Protein AF-A0A4P9ZXC6-F1 (afdb_monomer_lite)

Structure (mmCIF, N/CA/C/O backbone):
data_AF-A0A4P9ZXC6-F1
#
_entry.id   AF-A0A4P9ZXC6-F1
#
loop_
_atom_site.group_PDB
_atom_site.id
_atom_site.type_symbol
_atom_site.label_atom_id
_atom_site.label_alt_id
_atom_site.label_comp_id
_atom_site.label_asym_id
_atom_site.label_entity_id
_atom_site.label_seq_id
_atom_site.pdbx_PDB_ins_code
_atom_site.Cartn_x
_atom_site.Cartn_y
_atom_site.Cartn_z
_atom_site.occupancy
_atom_site.B_iso_or_equiv
_atom_site.auth_seq_id
_atom_site.auth_comp_id
_atom_site.auth_asym_id
_atom_site.auth_atom_id
_atom_site.pdbx_PDB_model_num
ATOM 1 N N . MET A 1 1 ? 41.753 8.717 -18.688 1.00 38.34 1 MET A N 1
ATOM 2 C CA . MET A 1 1 ? 41.188 9.153 -17.392 1.00 38.34 1 MET A CA 1
ATOM 3 C C . MET A 1 1 ? 39.877 8.392 -17.167 1.00 38.34 1 MET A C 1
ATOM 5 O O . MET A 1 1 ? 38.825 8.877 -17.542 1.00 38.34 1 MET A O 1
ATOM 9 N N . LEU A 1 2 ? 39.957 7.147 -16.676 1.00 39.50 2 LEU A N 1
ATOM 10 C CA . LEU A 1 2 ? 38.843 6.171 -16.619 1.00 39.50 2 LEU A CA 1
ATOM 11 C C . LEU A 1 2 ? 38.627 5.608 -15.196 1.00 39.50 2 LEU A C 1
ATOM 13 O O . LEU A 1 2 ? 38.019 4.563 -15.016 1.00 39.50 2 LEU A O 1
ATOM 17 N N . ALA A 1 3 ? 39.142 6.297 -14.172 1.00 38.66 3 ALA A N 1
ATOM 18 C CA . ALA A 1 3 ? 39.253 5.774 -12.806 1.00 38.66 3 ALA A CA 1
ATOM 19 C C . ALA A 1 3 ? 38.308 6.443 -11.783 1.00 38.66 3 ALA A C 1
ATOM 21 O O . ALA A 1 3 ? 38.586 6.417 -10.591 1.00 38.66 3 ALA A O 1
ATOM 22 N N . VAL A 1 4 ? 37.190 7.040 -12.217 1.00 44.31 4 VAL A N 1
ATOM 23 C CA . VAL A 1 4 ? 36.202 7.685 -11.314 1.00 44.31 4 VAL A CA 1
ATOM 24 C C . VAL A 1 4 ? 34.815 7.040 -11.458 1.00 44.31 4 VAL A C 1
ATOM 26 O O . VAL A 1 4 ? 33.797 7.720 -11.490 1.00 44.31 4 VAL A O 1
ATOM 29 N N . PHE A 1 5 ? 34.760 5.712 -11.600 1.00 49.84 5 PHE A N 1
ATOM 30 C CA . PHE A 1 5 ? 33.509 4.989 -11.888 1.00 49.84 5 PHE A CA 1
ATOM 31 C C . PHE A 1 5 ? 33.241 3.758 -11.011 1.00 49.84 5 PHE A C 1
ATOM 33 O O . PHE A 1 5 ? 32.371 2.968 -11.346 1.00 49.84 5 PHE A O 1
ATOM 40 N N . THR A 1 6 ? 33.941 3.550 -9.893 1.00 57.00 6 THR A N 1
ATOM 41 C CA . THR A 1 6 ? 33.977 2.199 -9.293 1.00 57.00 6 THR A CA 1
ATOM 42 C C . THR A 1 6 ? 33.254 2.019 -7.954 1.00 57.00 6 THR A C 1
ATOM 44 O O . THR A 1 6 ? 32.990 0.885 -7.587 1.00 57.00 6 THR A O 1
ATOM 47 N N . GLY A 1 7 ? 32.839 3.087 -7.260 1.00 52.56 7 GLY A N 1
ATOM 48 C CA . GLY A 1 7 ? 32.021 2.976 -6.032 1.00 52.56 7 GLY A CA 1
ATOM 49 C C . GLY A 1 7 ? 30.553 3.349 -6.251 1.00 52.56 7 GLY A C 1
ATOM 50 O O . GLY A 1 7 ? 29.663 2.506 -6.224 1.00 52.56 7 GLY A O 1
ATOM 51 N N . ARG A 1 8 ? 30.303 4.625 -6.579 1.00 56.75 8 ARG A N 1
ATOM 52 C CA . ARG A 1 8 ? 28.939 5.149 -6.785 1.00 56.75 8 ARG A CA 1
ATOM 53 C C . ARG A 1 8 ? 28.179 4.458 -7.913 1.00 56.75 8 ARG A C 1
ATOM 55 O O . ARG A 1 8 ? 26.968 4.332 -7.816 1.00 56.75 8 ARG A O 1
ATOM 62 N N . PHE A 1 9 ? 28.860 4.030 -8.977 1.00 59.50 9 PHE A N 1
ATOM 63 C CA . PHE A 1 9 ? 28.200 3.310 -10.065 1.00 59.50 9 PHE A CA 1
ATOM 64 C C . PHE A 1 9 ? 27.678 1.955 -9.597 1.00 59.50 9 PHE A C 1
ATOM 66 O O . PHE A 1 9 ? 26.556 1.615 -9.934 1.00 59.50 9 PHE A O 1
ATOM 73 N N . TYR A 1 10 ? 28.449 1.218 -8.792 1.00 56.28 10 TYR A N 1
ATOM 74 C CA . TYR A 1 10 ? 28.015 -0.064 -8.245 1.00 56.28 10 TYR A CA 1
ATOM 75 C C . TYR A 1 10 ? 26.818 0.109 -7.303 1.00 56.28 10 TYR A C 1
ATOM 77 O O . TYR A 1 10 ? 25.835 -0.609 -7.439 1.00 56.28 10 TYR A O 1
ATOM 85 N N . ASP A 1 11 ? 26.840 1.116 -6.427 1.00 57.91 11 ASP A N 1
ATOM 86 C CA . ASP A 1 11 ? 25.709 1.404 -5.535 1.00 57.91 11 ASP A CA 1
ATOM 87 C C . ASP A 1 11 ? 24.452 1.849 -6.296 1.00 57.91 11 ASP A C 1
ATOM 89 O O . ASP A 1 11 ? 23.352 1.382 -6.003 1.00 57.91 11 ASP A O 1
ATOM 93 N N . ILE A 1 12 ? 24.604 2.716 -7.305 1.00 59.09 12 ILE A N 1
ATOM 94 C CA . ILE A 1 12 ? 23.504 3.152 -8.178 1.00 59.09 12 ILE A CA 1
ATOM 95 C C . ILE A 1 12 ? 22.983 1.976 -9.004 1.00 59.09 12 ILE A C 1
ATOM 97 O O . ILE A 1 12 ? 21.774 1.802 -9.117 1.00 59.09 12 ILE A O 1
ATOM 101 N N . TRP A 1 13 ? 23.872 1.158 -9.565 1.00 58.84 13 TRP A N 1
ATOM 102 C CA . TRP A 1 13 ? 23.511 -0.008 -10.361 1.00 58.84 13 TRP A CA 1
ATOM 103 C C . TRP A 1 13 ? 22.787 -1.041 -9.509 1.00 58.84 13 TRP A C 1
ATOM 105 O O . TRP A 1 13 ? 21.713 -1.469 -9.903 1.00 58.84 13 TRP A O 1
ATOM 115 N N . ARG A 1 14 ? 23.286 -1.362 -8.310 1.00 58.09 14 ARG A N 1
ATOM 116 C CA . ARG A 1 14 ? 22.612 -2.254 -7.358 1.00 58.09 14 ARG A CA 1
ATOM 117 C C . ARG A 1 14 ? 21.243 -1.701 -6.965 1.00 58.09 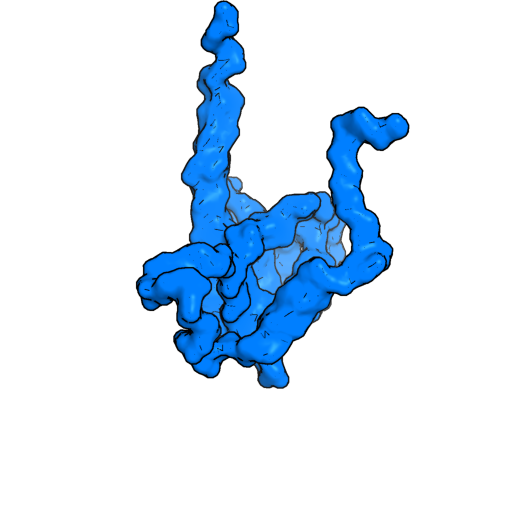14 ARG A C 1
ATOM 119 O O . ARG A 1 14 ? 20.254 -2.422 -7.001 1.00 58.09 14 ARG A O 1
ATOM 126 N N . HIS A 1 15 ? 21.146 -0.404 -6.671 1.00 58.75 15 HIS A N 1
ATOM 127 C CA . HIS A 1 15 ? 19.860 0.224 -6.368 1.00 58.75 15 HIS A CA 1
ATOM 128 C C . HIS A 1 15 ? 18.877 0.138 -7.550 1.00 58.75 15 HIS A C 1
ATOM 130 O O . HIS A 1 15 ? 17.697 -0.160 -7.370 1.00 58.75 15 HIS A O 1
ATOM 136 N N . VAL A 1 16 ? 19.354 0.352 -8.777 1.00 58.16 16 VAL A N 1
ATOM 137 C CA . VAL A 1 16 ? 18.517 0.313 -9.982 1.00 58.16 16 VAL A CA 1
ATOM 138 C C . VAL A 1 16 ? 18.147 -1.118 -10.389 1.00 58.16 16 VAL A C 1
ATOM 140 O O . VAL A 1 16 ? 17.016 -1.355 -10.808 1.00 58.16 16 VAL A O 1
ATOM 143 N N . ALA A 1 17 ? 19.074 -2.063 -10.266 1.00 60.50 17 ALA A N 1
ATOM 144 C CA . ALA A 1 17 ? 18.916 -3.447 -10.698 1.00 60.50 17 ALA A CA 1
ATOM 145 C C . ALA A 1 17 ? 18.182 -4.312 -9.665 1.00 60.50 17 ALA A C 1
ATOM 147 O O . ALA A 1 17 ? 17.472 -5.231 -10.058 1.00 60.50 17 ALA A O 1
ATOM 148 N N . GLU A 1 18 ? 18.309 -4.016 -8.368 1.00 68.69 18 GLU A N 1
ATOM 149 C CA . GLU A 1 18 ? 17.728 -4.837 -7.297 1.00 68.69 18 GLU A CA 1
ATOM 150 C C . GLU A 1 18 ? 16.579 -4.124 -6.578 1.00 68.69 18 GLU A C 1
ATOM 152 O O . GLU A 1 18 ? 15.501 -4.698 -6.430 1.00 68.69 18 GLU A O 1
ATOM 157 N N . SER A 1 19 ? 16.753 -2.860 -6.166 1.00 70.31 19 SER A N 1
ATOM 158 C CA . SER A 1 19 ? 15.724 -2.181 -5.362 1.00 70.31 19 SER A CA 1
ATOM 159 C C . SER A 1 19 ? 14.472 -1.852 -6.172 1.00 70.31 19 SER A C 1
ATOM 161 O O . SER A 1 19 ? 13.369 -2.024 -5.664 1.00 70.31 19 SER A O 1
ATOM 163 N N . ILE A 1 20 ? 14.610 -1.417 -7.432 1.00 71.94 20 ILE A N 1
ATOM 164 C CA . ILE A 1 20 ? 13.441 -1.081 -8.262 1.00 71.94 20 ILE A CA 1
ATOM 165 C C . ILE A 1 20 ? 12.573 -2.317 -8.540 1.00 71.94 20 ILE A C 1
ATOM 167 O O . ILE A 1 20 ? 11.375 -2.240 -8.260 1.00 71.94 20 ILE A O 1
ATOM 171 N N . PRO A 1 21 ? 13.103 -3.444 -9.060 1.00 70.62 21 PRO A N 1
ATOM 172 C CA . PRO A 1 21 ? 12.270 -4.622 -9.289 1.00 70.62 21 PRO A CA 1
ATOM 173 C C . PRO A 1 21 ? 11.667 -5.165 -7.995 1.00 70.62 21 PRO A C 1
ATOM 175 O O . PRO A 1 21 ? 10.515 -5.590 -7.996 1.00 70.62 21 PRO A O 1
ATOM 178 N N . PHE A 1 22 ? 12.404 -5.092 -6.882 1.00 75.00 22 PHE A N 1
ATOM 179 C CA . PHE A 1 22 ? 11.887 -5.483 -5.576 1.00 75.00 22 PHE A CA 1
ATOM 180 C C . PHE A 1 22 ? 10.706 -4.604 -5.136 1.00 75.00 22 PHE A C 1
ATOM 182 O O . PHE A 1 22 ? 9.660 -5.135 -4.788 1.00 75.00 22 PHE A O 1
ATOM 189 N N . GLU A 1 23 ? 10.809 -3.274 -5.221 1.00 76.94 23 GLU A N 1
ATOM 190 C CA . GLU A 1 23 ? 9.694 -2.356 -4.923 1.00 76.94 23 GLU A CA 1
ATOM 191 C C . GLU A 1 23 ? 8.463 -2.652 -5.790 1.00 76.94 23 GLU A C 1
ATOM 193 O O . GLU A 1 23 ? 7.337 -2.676 -5.294 1.00 76.94 23 GLU A O 1
ATOM 198 N N . GLN A 1 24 ? 8.669 -2.919 -7.083 1.00 75.50 24 GLN A N 1
ATOM 199 C CA . GLN A 1 24 ? 7.586 -3.268 -8.004 1.00 75.50 24 GLN A CA 1
ATOM 200 C C . GLN A 1 24 ? 6.925 -4.597 -7.641 1.00 75.50 24 GLN A C 1
ATOM 202 O O . GLN A 1 24 ? 5.695 -4.693 -7.666 1.00 75.50 24 GLN A O 1
ATOM 207 N N . LEU A 1 25 ? 7.724 -5.604 -7.281 1.00 77.12 25 LEU A N 1
ATOM 208 C CA . LEU A 1 25 ? 7.231 -6.891 -6.806 1.00 77.12 25 LEU A CA 1
ATOM 209 C C . LEU A 1 25 ? 6.420 -6.713 -5.520 1.00 77.12 25 LEU A C 1
ATOM 211 O O . LEU A 1 25 ? 5.293 -7.193 -5.452 1.00 77.12 25 LEU A O 1
ATOM 215 N N . MET A 1 26 ? 6.944 -5.974 -4.541 1.00 82.62 26 MET A N 1
ATOM 216 C CA . MET A 1 26 ? 6.265 -5.743 -3.265 1.00 82.62 26 MET A CA 1
ATOM 217 C C . MET A 1 26 ? 4.953 -4.982 -3.447 1.00 82.62 26 MET A C 1
ATOM 219 O O . MET A 1 26 ? 3.939 -5.394 -2.887 1.00 82.62 26 MET A O 1
ATOM 223 N N . ALA A 1 27 ? 4.933 -3.927 -4.265 1.00 84.25 27 ALA A N 1
ATOM 224 C CA . ALA A 1 27 ? 3.703 -3.214 -4.604 1.00 84.25 27 ALA A CA 1
ATOM 225 C C . ALA A 1 27 ? 2.670 -4.148 -5.259 1.00 84.25 27 ALA A C 1
ATOM 227 O O . ALA A 1 27 ? 1.500 -4.144 -4.877 1.00 84.25 27 ALA A O 1
ATOM 228 N N . SER A 1 28 ? 3.110 -4.994 -6.196 1.00 77.44 28 SER A N 1
ATOM 229 C CA . SER A 1 28 ? 2.236 -5.927 -6.917 1.00 77.44 28 SER A CA 1
ATOM 230 C C . SER A 1 28 ? 1.666 -7.012 -6.002 1.00 77.44 28 SER A C 1
ATOM 232 O O . SER A 1 28 ? 0.455 -7.211 -5.979 1.00 77.44 28 SER A O 1
ATOM 234 N N . VAL A 1 29 ? 2.514 -7.676 -5.209 1.00 80.75 29 VAL A N 1
ATOM 235 C CA . VAL A 1 29 ? 2.092 -8.703 -4.242 1.00 80.75 29 VAL A CA 1
ATOM 236 C C . VAL A 1 29 ? 1.130 -8.103 -3.223 1.00 80.75 29 VAL A C 1
ATOM 238 O O . VAL A 1 29 ? 0.073 -8.674 -2.978 1.00 80.75 29 VAL A O 1
ATOM 241 N N . SER A 1 30 ? 1.441 -6.919 -2.690 1.00 88.19 30 SER A N 1
ATOM 242 C CA . SER A 1 30 ? 0.578 -6.253 -1.708 1.00 88.19 30 SER A CA 1
ATOM 243 C C . SER A 1 30 ? -0.797 -5.925 -2.286 1.00 88.19 30 SER A C 1
ATOM 245 O O . SER A 1 30 ? -1.816 -6.156 -1.640 1.00 88.19 30 SER A O 1
ATOM 247 N N . ALA A 1 31 ? -0.833 -5.434 -3.527 1.00 85.81 31 ALA A N 1
ATOM 248 C CA . ALA A 1 31 ? -2.078 -5.128 -4.214 1.00 85.81 31 ALA A CA 1
ATOM 249 C C . ALA A 1 31 ? -2.920 -6.386 -4.485 1.00 85.81 31 ALA A C 1
ATOM 251 O O . ALA A 1 31 ? -4.132 -6.371 -4.272 1.00 85.81 31 ALA A O 1
ATOM 252 N N . VAL A 1 32 ? -2.291 -7.491 -4.900 1.00 81.69 32 VAL A N 1
ATOM 253 C CA . VAL A 1 32 ? -2.973 -8.782 -5.089 1.00 81.69 32 VAL A CA 1
ATOM 254 C C . VAL A 1 32 ? -3.540 -9.298 -3.768 1.00 81.69 32 VAL A C 1
ATOM 256 O O . VAL A 1 32 ? -4.706 -9.679 -3.720 1.00 81.69 32 VAL A O 1
ATOM 259 N N . LEU A 1 33 ? -2.766 -9.265 -2.681 1.00 80.19 33 LEU A N 1
ATOM 260 C CA . LEU A 1 33 ? -3.241 -9.720 -1.371 1.00 80.19 33 LEU A CA 1
ATOM 261 C C . LEU A 1 33 ? -4.431 -8.887 -0.876 1.00 80.19 33 LEU A C 1
ATOM 263 O O . LEU A 1 33 ? -5.424 -9.451 -0.428 1.00 80.19 33 LEU A O 1
ATOM 267 N N . ALA A 1 34 ? -4.378 -7.561 -1.025 1.00 87.44 34 ALA A N 1
ATOM 268 C CA . ALA A 1 34 ? -5.495 -6.692 -0.656 1.00 87.44 34 ALA A CA 1
ATOM 269 C C . ALA A 1 34 ? -6.760 -6.987 -1.480 1.00 87.44 34 ALA A C 1
ATOM 271 O O . ALA A 1 34 ? -7.846 -7.115 -0.926 1.00 87.44 34 ALA A O 1
ATOM 272 N N . THR A 1 35 ? -6.621 -7.141 -2.797 1.00 83.00 35 THR A N 1
ATOM 273 C CA . THR A 1 35 ? -7.755 -7.335 -3.726 1.00 83.00 35 THR A CA 1
ATOM 274 C C . THR A 1 35 ? -8.358 -8.733 -3.683 1.00 83.00 35 THR A C 1
ATOM 276 O O . THR A 1 35 ? -9.524 -8.911 -4.017 1.00 83.00 35 THR A O 1
ATOM 279 N N . THR A 1 36 ? -7.600 -9.724 -3.218 1.00 76.69 36 THR A N 1
ATOM 280 C CA . THR A 1 36 ? -8.094 -11.091 -2.985 1.00 76.69 36 THR A CA 1
ATOM 281 C C . THR A 1 36 ? -8.626 -11.310 -1.566 1.00 76.69 36 THR A C 1
ATOM 283 O O . THR A 1 36 ? -9.047 -12.416 -1.240 1.00 76.69 36 THR A O 1
ATOM 286 N N . GLY A 1 37 ? -8.630 -10.275 -0.717 1.00 82.31 37 GLY A N 1
ATOM 287 C CA . GLY A 1 37 ? -9.088 -10.369 0.673 1.00 82.31 37 GLY A CA 1
ATOM 288 C C . GLY A 1 37 ? -8.113 -11.088 1.615 1.00 82.31 37 GLY A C 1
ATOM 289 O O . GLY A 1 37 ? -8.442 -11.344 2.770 1.00 82.31 37 GLY A O 1
ATOM 290 N N . GLU A 1 38 ? -6.893 -11.380 1.166 1.00 87.25 38 GLU A N 1
ATOM 291 C CA . GLU A 1 38 ? -5.835 -12.074 1.912 1.00 87.25 38 GLU A CA 1
ATOM 292 C C . GLU A 1 38 ? -5.080 -11.114 2.860 1.00 87.25 38 GLU A C 1
ATOM 294 O O . GLU A 1 38 ? -3.846 -11.070 2.913 1.00 87.25 38 GLU A O 1
ATOM 299 N N . LEU A 1 39 ? -5.828 -10.311 3.625 1.00 93.81 39 LEU A N 1
ATOM 300 C CA . LEU A 1 39 ? -5.297 -9.227 4.463 1.00 93.81 39 LEU A CA 1
ATOM 301 C C . LEU A 1 39 ? -4.422 -9.731 5.622 1.00 93.81 39 LEU A C 1
ATOM 303 O O . LEU A 1 39 ? -3.470 -9.055 6.009 1.00 93.81 39 LEU A O 1
ATOM 307 N N . ALA A 1 40 ? -4.670 -10.946 6.121 1.00 90.62 40 ALA A N 1
ATOM 308 C CA . ALA A 1 40 ? -3.810 -11.591 7.116 1.00 90.62 40 ALA A CA 1
ATOM 309 C C . ALA A 1 40 ? -2.390 -11.838 6.571 1.00 90.62 40 ALA A C 1
ATOM 311 O O . ALA A 1 40 ? -1.406 -11.501 7.224 1.00 90.62 40 ALA A O 1
ATOM 312 N N . LYS A 1 41 ? -2.271 -12.328 5.330 1.00 89.88 41 LYS A N 1
ATOM 313 C CA . LYS A 1 41 ? -0.971 -12.521 4.665 1.00 89.88 41 LYS A CA 1
ATOM 314 C C . LYS A 1 41 ? -0.299 -11.189 4.342 1.00 89.88 41 LYS A C 1
ATOM 316 O O . LYS A 1 41 ? 0.920 -11.074 4.443 1.00 89.88 41 LYS A O 1
ATOM 321 N N . LEU A 1 42 ? -1.079 -10.168 3.972 1.00 92.69 42 LEU A N 1
ATOM 322 C CA . LEU A 1 42 ? -0.551 -8.814 3.781 1.00 92.69 42 LEU A CA 1
ATOM 323 C C . LEU A 1 42 ? 0.044 -8.258 5.083 1.00 92.69 42 LEU A C 1
ATOM 325 O O . LEU A 1 42 ? 1.096 -7.622 5.050 1.00 92.69 42 LEU A O 1
ATOM 329 N N . ARG A 1 43 ? -0.590 -8.536 6.226 1.00 94.00 43 ARG A N 1
ATOM 330 C CA . ARG A 1 43 ? -0.073 -8.176 7.548 1.00 94.00 43 ARG A CA 1
ATOM 331 C C . ARG A 1 43 ? 1.215 -8.919 7.887 1.00 94.00 43 ARG A C 1
ATOM 333 O O . ARG A 1 43 ? 2.181 -8.271 8.266 1.00 94.00 43 ARG A O 1
ATOM 340 N N . GLU A 1 44 ? 1.274 -10.233 7.675 1.00 91.56 44 GLU A N 1
ATOM 341 C CA . GLU A 1 44 ? 2.508 -11.012 7.872 1.00 91.56 44 GLU A CA 1
ATOM 342 C C . GLU A 1 44 ? 3.669 -10.473 7.022 1.00 91.56 44 GLU A C 1
ATOM 344 O O . GLU A 1 44 ? 4.800 -10.346 7.501 1.00 91.56 44 GLU A O 1
ATOM 349 N N . LEU A 1 45 ? 3.381 -10.112 5.766 1.00 89.44 45 LEU A N 1
ATOM 350 C CA . LEU A 1 45 ? 4.348 -9.489 4.868 1.00 89.44 45 LEU A CA 1
ATOM 351 C C . LEU A 1 45 ? 4.817 -8.133 5.406 1.00 89.44 45 LEU A C 1
ATOM 353 O O . LEU A 1 45 ? 6.020 -7.882 5.461 1.00 89.44 45 LEU A O 1
ATOM 357 N N . TRP A 1 46 ? 3.884 -7.273 5.818 1.00 92.19 46 TRP A N 1
ATOM 358 C CA . TRP A 1 46 ? 4.192 -5.970 6.405 1.00 92.19 46 TRP A CA 1
ATOM 359 C C . TRP A 1 46 ? 5.068 -6.110 7.657 1.00 92.19 46 TRP A C 1
ATOM 361 O O . TRP A 1 46 ? 6.123 -5.483 7.736 1.00 92.19 46 TRP A O 1
ATOM 371 N N . ASP A 1 47 ? 4.701 -7.003 8.573 1.00 89.62 47 ASP A N 1
ATOM 372 C CA . ASP A 1 47 ? 5.437 -7.308 9.800 1.00 89.62 47 ASP A CA 1
ATOM 373 C C . ASP A 1 47 ? 6.872 -7.781 9.521 1.00 89.62 47 ASP A C 1
ATOM 375 O O . ASP A 1 47 ? 7.829 -7.365 10.184 1.00 89.62 47 ASP A O 1
ATOM 379 N N . ALA A 1 48 ? 7.039 -8.659 8.527 1.00 87.06 48 ALA A N 1
ATOM 380 C CA . ALA A 1 48 ? 8.351 -9.133 8.101 1.00 87.06 48 ALA A CA 1
ATOM 381 C C . ALA A 1 48 ? 9.209 -7.991 7.537 1.00 87.06 48 ALA A C 1
ATOM 383 O O . ALA A 1 48 ? 10.410 -7.928 7.808 1.00 87.06 48 ALA A O 1
ATOM 384 N N . VAL A 1 49 ? 8.592 -7.071 6.789 1.00 85.44 49 VAL A N 1
ATOM 385 C CA . VAL A 1 49 ? 9.282 -5.937 6.169 1.00 85.44 49 VAL A CA 1
ATOM 386 C C . VAL A 1 49 ? 9.660 -4.870 7.198 1.00 85.44 49 VAL A C 1
ATOM 388 O O . VAL A 1 49 ? 10.785 -4.378 7.163 1.00 85.44 49 VAL A O 1
ATOM 391 N N . VAL A 1 50 ? 8.773 -4.537 8.142 1.00 86.56 50 VAL A N 1
ATOM 392 C CA . VAL A 1 50 ? 9.038 -3.560 9.217 1.00 86.56 50 VAL A CA 1
ATOM 393 C C . VAL A 1 50 ? 10.228 -3.987 10.077 1.00 86.56 50 VAL A C 1
ATOM 395 O O . VAL A 1 50 ? 11.063 -3.161 10.440 1.00 86.56 50 VAL A O 1
ATOM 398 N N . ARG A 1 51 ? 10.349 -5.287 10.372 1.00 84.12 51 ARG A N 1
ATOM 399 C CA . ARG A 1 51 ? 11.470 -5.834 11.157 1.00 84.12 51 ARG A CA 1
ATOM 400 C C . ARG A 1 51 ? 12.791 -5.903 10.388 1.00 84.12 51 ARG A C 1
ATOM 402 O O . ARG A 1 51 ? 13.823 -6.190 10.993 1.00 84.12 51 ARG A O 1
ATOM 409 N N . ALA A 1 52 ? 12.786 -5.644 9.082 1.00 80.25 52 ALA A N 1
ATOM 410 C CA . ALA A 1 52 ? 13.968 -5.686 8.236 1.00 80.25 52 ALA A CA 1
ATOM 411 C C . ALA A 1 52 ? 14.473 -4.257 7.940 1.00 80.25 52 ALA A C 1
ATOM 413 O O . ALA A 1 52 ? 14.020 -3.631 6.980 1.00 80.25 52 ALA A O 1
ATOM 414 N N . PRO A 1 53 ? 15.472 -3.737 8.686 1.00 67.12 53 PRO A N 1
ATOM 415 C CA . PRO A 1 53 ? 15.933 -2.345 8.565 1.00 67.12 53 PRO A CA 1
ATOM 416 C C . PRO A 1 53 ? 16.530 -1.987 7.194 1.00 67.12 53 PRO A C 1
ATOM 418 O O . PRO A 1 53 ? 16.744 -0.816 6.894 1.00 67.12 53 PRO A O 1
ATOM 421 N N . GLN A 1 54 ? 16.797 -2.992 6.358 1.00 67.75 54 GLN A N 1
ATOM 422 C CA . GLN A 1 54 ? 17.360 -2.834 5.018 1.00 67.75 54 GLN A CA 1
ATOM 423 C C . GLN A 1 54 ? 16.297 -2.479 3.960 1.00 67.75 54 GLN A C 1
ATOM 425 O O . GLN A 1 54 ? 16.652 -2.138 2.832 1.00 67.75 54 GLN A O 1
ATOM 430 N N . LEU A 1 55 ? 15.003 -2.625 4.274 1.00 68.19 55 LEU A N 1
ATOM 431 C CA . LEU A 1 55 ? 13.922 -2.513 3.294 1.00 68.19 55 LEU A CA 1
ATOM 432 C C . LEU A 1 55 ? 13.350 -1.092 3.208 1.00 68.19 55 LEU A C 1
ATOM 434 O O . LEU A 1 55 ? 13.303 -0.339 4.178 1.00 68.19 55 LEU A O 1
ATOM 438 N N . ASN A 1 56 ? 12.936 -0.709 1.996 1.00 67.69 56 ASN A N 1
ATOM 439 C CA . ASN A 1 56 ? 12.507 0.651 1.681 1.00 67.69 56 ASN A CA 1
ATOM 440 C C . ASN A 1 56 ? 11.190 1.011 2.392 1.00 67.69 56 ASN A C 1
ATOM 442 O O . ASN A 1 56 ? 10.145 0.415 2.117 1.00 67.69 56 ASN A O 1
ATOM 446 N N . SER A 1 57 ? 11.226 2.076 3.199 1.00 75.12 57 SER A N 1
ATOM 447 C CA . SER A 1 57 ? 10.082 2.584 3.966 1.00 75.12 57 SER A CA 1
ATOM 448 C C . SER A 1 57 ? 8.842 2.910 3.127 1.00 75.12 57 SER A C 1
ATOM 450 O O . SER A 1 57 ? 7.729 2.902 3.643 1.00 75.12 57 SER A O 1
ATOM 452 N N . ARG A 1 58 ? 8.994 3.162 1.823 1.00 84.25 58 ARG A N 1
ATOM 453 C CA . ARG A 1 58 ? 7.878 3.464 0.914 1.00 84.25 58 ARG A CA 1
ATOM 454 C C . ARG A 1 58 ? 7.037 2.232 0.587 1.00 84.25 58 ARG A C 1
ATOM 456 O O . ARG A 1 58 ? 5.820 2.348 0.506 1.00 84.25 58 ARG A O 1
ATOM 463 N N . SER A 1 59 ? 7.661 1.062 0.427 1.00 82.31 59 SER A N 1
ATOM 464 C CA . SER A 1 59 ? 6.911 -0.189 0.214 1.00 82.3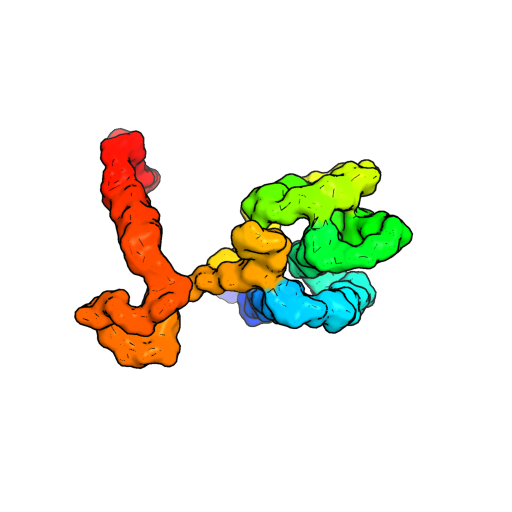1 59 SER A CA 1
ATOM 465 C C . SER A 1 59 ? 6.130 -0.556 1.474 1.00 82.31 59 SER A C 1
ATOM 467 O O . SER A 1 59 ? 4.954 -0.903 1.396 1.00 82.31 59 SER A O 1
ATOM 469 N N . THR A 1 60 ? 6.757 -0.371 2.637 1.00 88.94 60 THR A N 1
ATOM 470 C CA . THR A 1 60 ? 6.118 -0.533 3.946 1.00 88.94 60 THR A CA 1
ATOM 471 C C . THR A 1 60 ? 4.936 0.417 4.122 1.00 88.94 60 THR A C 1
ATOM 473 O O . THR A 1 60 ? 3.871 -0.008 4.560 1.00 88.94 60 THR A O 1
ATOM 476 N N . ALA A 1 61 ? 5.094 1.688 3.738 1.00 92.31 61 ALA A N 1
ATOM 477 C CA . ALA A 1 61 ? 4.019 2.671 3.806 1.00 92.31 61 ALA A CA 1
ATOM 478 C C . ALA A 1 61 ? 2.833 2.288 2.912 1.00 92.31 61 ALA A C 1
ATOM 480 O O . ALA A 1 61 ? 1.692 2.408 3.345 1.00 92.31 61 ALA A O 1
ATOM 481 N N . TYR A 1 62 ? 3.082 1.774 1.704 1.00 92.44 62 TYR A N 1
ATOM 482 C CA . TYR A 1 62 ? 2.010 1.308 0.823 1.00 92.44 62 TYR A CA 1
ATOM 483 C C . TYR A 1 62 ? 1.233 0.129 1.424 1.00 92.44 62 TYR A C 1
ATOM 485 O O . TYR A 1 62 ? 0.005 0.164 1.452 1.00 92.44 62 TYR A O 1
ATOM 493 N N . MET A 1 63 ? 1.927 -0.876 1.970 1.00 94.31 63 MET A N 1
ATOM 494 C CA . MET A 1 63 ? 1.283 -1.999 2.672 1.00 94.31 63 MET A CA 1
ATOM 495 C C . MET A 1 63 ? 0.444 -1.520 3.856 1.00 94.31 63 MET A C 1
ATOM 497 O O . MET A 1 63 ? -0.708 -1.922 3.991 1.00 94.31 63 MET A O 1
ATOM 501 N N . ALA A 1 64 ? 0.998 -0.622 4.677 1.00 95.44 64 ALA A N 1
ATOM 502 C CA . ALA A 1 64 ? 0.287 -0.044 5.811 1.00 95.44 64 ALA A CA 1
ATOM 503 C C . ALA A 1 64 ? -0.959 0.727 5.356 1.00 95.44 64 ALA A C 1
ATOM 505 O O . ALA A 1 64 ? -2.016 0.578 5.955 1.00 95.44 64 ALA A O 1
ATOM 506 N N . MET A 1 65 ? -0.877 1.506 4.273 1.00 95.56 65 MET A N 1
ATOM 507 C CA . MET A 1 65 ? -2.038 2.208 3.717 1.00 95.56 65 MET A CA 1
ATOM 508 C C . MET A 1 65 ? -3.116 1.235 3.228 1.00 95.56 65 MET A C 1
ATOM 510 O O . MET A 1 65 ? -4.286 1.463 3.509 1.00 95.56 65 MET A O 1
ATOM 514 N N . LEU A 1 66 ? -2.749 0.134 2.564 1.00 95.69 66 LEU A N 1
ATOM 515 C CA . LEU A 1 66 ? -3.710 -0.899 2.155 1.00 95.69 66 LEU A CA 1
ATOM 516 C C . LEU A 1 66 ? -4.395 -1.557 3.361 1.00 95.69 66 LEU A C 1
ATOM 518 O O . LEU A 1 66 ? -5.614 -1.716 3.358 1.00 95.69 66 LEU A O 1
ATOM 522 N N . LEU A 1 67 ? -3.634 -1.899 4.404 1.00 96.69 67 LEU A N 1
ATOM 523 C CA . LEU A 1 67 ? -4.187 -2.457 5.640 1.00 96.69 67 LEU A CA 1
ATOM 524 C C . LEU A 1 67 ? -5.107 -1.448 6.338 1.00 96.69 67 LEU A C 1
ATOM 526 O O . LEU A 1 67 ? -6.233 -1.778 6.684 1.00 96.69 67 LEU A O 1
ATOM 530 N N . LEU A 1 68 ? -4.694 -0.188 6.474 1.00 96.88 68 LEU A N 1
ATOM 531 C CA . LEU A 1 68 ? -5.546 0.849 7.058 1.00 96.88 68 LEU A CA 1
ATOM 532 C C . LEU A 1 68 ? -6.831 1.086 6.245 1.00 96.88 68 LEU A C 1
ATOM 534 O O . LEU A 1 68 ? -7.858 1.443 6.828 1.00 96.88 68 LEU A O 1
ATOM 538 N N . GLU A 1 69 ? -6.787 0.894 4.927 1.00 96.56 69 GLU A N 1
ATOM 539 C CA . GLU A 1 69 ? -7.923 1.117 4.034 1.00 96.56 69 GLU A CA 1
ATOM 540 C C . GLU A 1 69 ? -8.944 -0.026 4.048 1.00 96.56 69 GLU A C 1
ATOM 542 O O . GLU A 1 69 ? -10.155 0.230 4.040 1.00 96.56 6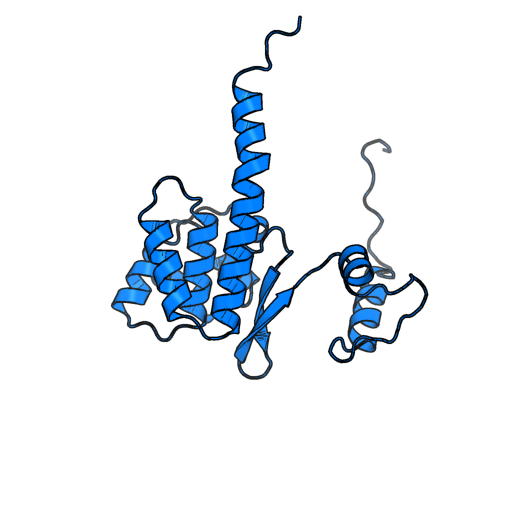9 GLU A O 1
ATOM 547 N N . PHE A 1 70 ? -8.458 -1.269 4.033 1.00 94.88 70 PHE A N 1
ATOM 548 C CA . PHE A 1 70 ? -9.273 -2.455 3.764 1.00 94.88 70 PHE A CA 1
ATOM 549 C C . PHE A 1 70 ? -9.382 -3.420 4.943 1.00 94.88 70 PHE A C 1
ATOM 551 O O . PHE A 1 70 ? -10.317 -4.217 4.967 1.00 94.88 70 PHE A O 1
ATOM 558 N N . ASP A 1 71 ? -8.470 -3.359 5.913 1.00 93.00 71 ASP A N 1
ATOM 559 C CA . ASP A 1 71 ? -8.511 -4.233 7.080 1.00 93.00 71 ASP A CA 1
ATOM 560 C C . ASP A 1 71 ? -9.338 -3.639 8.225 1.00 93.00 71 ASP A C 1
ATOM 562 O O . ASP A 1 71 ? -9.318 -2.434 8.512 1.00 93.00 71 ASP A O 1
ATOM 566 N N . ASN A 1 72 ? -10.039 -4.529 8.925 1.00 91.50 72 ASN A N 1
ATOM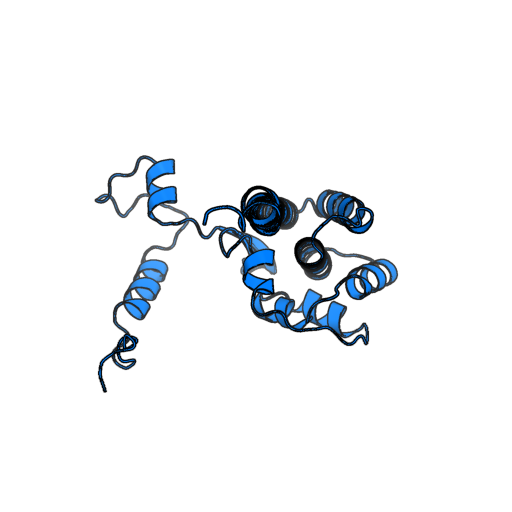 567 C CA . ASN A 1 72 ? -10.818 -4.216 10.121 1.00 91.50 72 ASN A CA 1
ATOM 568 C C . ASN A 1 72 ? -9.946 -4.358 11.374 1.00 91.50 72 ASN A C 1
ATOM 570 O O . ASN A 1 72 ? -10.319 -5.023 12.340 1.00 91.50 72 ASN A O 1
ATOM 574 N N . SER A 1 73 ? -8.760 -3.753 11.336 1.00 91.12 73 SER A N 1
ATOM 575 C CA . SER A 1 73 ? -7.807 -3.791 12.442 1.00 91.12 73 SER A CA 1
ATOM 576 C C . SER A 1 73 ? -8.359 -3.084 13.679 1.00 91.12 73 SER A C 1
ATOM 578 O O . SER A 1 73 ? -9.066 -2.076 13.571 1.00 91.12 73 SER A O 1
ATOM 580 N N . ASP A 1 74 ? -7.985 -3.568 14.861 1.00 94.19 74 ASP A N 1
ATOM 581 C CA . ASP A 1 74 ? -8.332 -2.901 16.114 1.00 94.19 74 ASP A CA 1
ATOM 582 C C . ASP A 1 74 ? -7.609 -1.538 16.266 1.00 94.19 74 ASP A C 1
ATOM 584 O O . ASP A 1 74 ? -6.633 -1.256 15.558 1.00 94.19 74 ASP A O 1
ATOM 588 N N . PRO A 1 75 ? -8.053 -0.661 17.188 1.00 94.06 75 PRO A N 1
ATOM 589 C CA . PRO A 1 75 ? -7.455 0.664 17.351 1.00 94.06 75 PRO A CA 1
ATOM 590 C C . PRO A 1 75 ? -5.958 0.666 17.695 1.00 94.06 75 PRO A C 1
ATOM 592 O O . PRO A 1 75 ? -5.255 1.597 17.302 1.00 94.06 75 PRO A O 1
ATOM 595 N N . ALA A 1 76 ? -5.456 -0.346 18.413 1.00 94.38 76 ALA A N 1
ATOM 596 C CA . ALA A 1 76 ? -4.043 -0.421 18.779 1.00 94.38 76 ALA A CA 1
ATOM 597 C C . ALA A 1 76 ? -3.184 -0.745 17.549 1.00 94.38 76 ALA A C 1
ATOM 599 O O . ALA A 1 76 ? -2.176 -0.082 17.307 1.00 94.38 76 ALA A O 1
ATOM 600 N N . GLN A 1 77 ? -3.640 -1.686 16.722 1.00 94.00 77 GLN A N 1
ATOM 601 C CA . GLN A 1 77 ? -3.006 -2.022 15.449 1.00 94.00 77 GLN A CA 1
ATOM 602 C C . GLN A 1 77 ? -3.048 -0.852 14.460 1.00 94.00 77 GLN A C 1
ATOM 604 O O . GLN A 1 77 ? -2.069 -0.593 13.762 1.00 94.00 77 GLN A O 1
ATOM 609 N N . VAL A 1 78 ? -4.167 -0.122 14.399 1.00 94.88 78 VAL A N 1
ATOM 610 C CA . VAL A 1 78 ? -4.276 1.093 13.575 1.00 94.88 78 VAL A CA 1
ATOM 611 C C . VAL A 1 78 ? -3.230 2.124 13.995 1.00 94.88 78 VAL A C 1
ATOM 613 O O . VAL A 1 78 ? -2.547 2.679 13.133 1.00 94.88 78 VAL A O 1
ATOM 616 N N . LEU A 1 79 ? -3.081 2.359 15.302 1.00 95.06 79 LEU A N 1
ATOM 617 C CA . LEU A 1 79 ? -2.112 3.313 15.837 1.00 95.06 79 LEU A CA 1
ATOM 618 C C . LEU A 1 79 ? -0.673 2.908 15.499 1.00 95.06 79 LEU A C 1
ATOM 620 O O . LEU A 1 79 ? 0.114 3.749 15.064 1.00 95.06 79 LEU A O 1
ATOM 624 N N . GLU A 1 80 ? -0.347 1.625 15.663 1.00 93.69 80 GLU A N 1
ATOM 625 C CA . GLU A 1 80 ? 0.959 1.068 15.318 1.00 93.69 80 GLU A CA 1
ATOM 626 C C . GLU A 1 80 ? 1.275 1.269 13.831 1.00 93.69 80 GLU A C 1
ATOM 628 O O . GLU A 1 80 ? 2.285 1.888 13.492 1.00 93.69 80 GLU A O 1
ATOM 633 N N . MET A 1 81 ? 0.384 0.828 12.936 1.00 94.75 81 MET A N 1
ATOM 634 C CA . MET A 1 81 ? 0.578 0.961 11.490 1.00 94.75 81 MET A CA 1
ATOM 635 C C . MET A 1 81 ? 0.713 2.427 11.064 1.00 94.75 81 MET A C 1
ATOM 637 O O . MET A 1 81 ? 1.632 2.770 10.320 1.00 94.75 81 MET A O 1
ATOM 641 N N . ALA A 1 82 ? -0.155 3.312 11.562 1.00 95.62 82 ALA A N 1
ATOM 642 C CA . ALA A 1 82 ? -0.116 4.740 11.246 1.00 95.62 82 ALA A CA 1
ATOM 643 C C . ALA A 1 82 ? 1.154 5.441 11.770 1.00 95.62 82 ALA A C 1
ATOM 645 O O . ALA A 1 82 ? 1.650 6.377 11.133 1.00 95.62 82 ALA A O 1
ATOM 646 N N . GLY A 1 83 ? 1.702 4.984 12.900 1.00 93.00 83 GLY A N 1
ATOM 647 C CA . GLY A 1 83 ? 2.974 5.465 13.447 1.00 93.00 83 GLY A CA 1
ATOM 648 C C . GLY A 1 83 ? 4.199 5.029 12.638 1.00 93.00 83 GLY A C 1
ATOM 649 O O . GLY A 1 83 ? 5.202 5.740 12.611 1.00 93.00 83 GLY A O 1
ATOM 650 N N . GLN A 1 84 ? 4.119 3.898 11.930 1.00 91.56 84 GLN A N 1
ATOM 651 C CA . GLN A 1 84 ? 5.195 3.417 11.052 1.00 91.56 84 GLN A CA 1
ATOM 652 C C . GLN A 1 84 ? 5.198 4.089 9.668 1.00 91.56 84 GLN A C 1
ATOM 654 O O . GLN A 1 84 ? 6.186 4.004 8.934 1.00 91.56 84 GLN A O 1
ATOM 659 N N . ILE A 1 85 ? 4.123 4.791 9.288 1.00 92.56 85 ILE A N 1
ATOM 660 C CA . ILE A 1 85 ? 4.075 5.551 8.033 1.00 92.56 85 ILE A CA 1
ATOM 661 C C . ILE A 1 85 ? 4.915 6.824 8.185 1.00 92.56 85 ILE A C 1
ATOM 663 O O . ILE A 1 85 ? 4.500 7.804 8.803 1.00 92.56 85 ILE A O 1
ATOM 667 N N . ASN A 1 86 ? 6.097 6.826 7.566 1.00 91.00 86 ASN A N 1
ATOM 668 C CA . ASN A 1 86 ? 7.060 7.931 7.618 1.00 91.00 86 ASN A CA 1
ATOM 669 C C . ASN A 1 86 ? 7.010 8.877 6.401 1.00 91.00 86 ASN A C 1
ATOM 671 O O . ASN A 1 86 ? 7.956 9.626 6.154 1.00 91.00 86 ASN A O 1
ATOM 675 N N . ILE A 1 87 ? 5.919 8.844 5.636 1.00 91.19 87 ILE A N 1
ATOM 676 C CA . ILE A 1 87 ? 5.671 9.691 4.460 1.00 91.19 87 ILE A CA 1
ATOM 677 C C . ILE A 1 87 ? 4.330 10.406 4.597 1.00 91.19 87 ILE A C 1
ATOM 679 O O . ILE A 1 87 ? 3.477 9.973 5.362 1.00 91.19 87 ILE A O 1
ATOM 683 N N . ASP A 1 88 ? 4.131 11.491 3.857 1.00 88.81 88 ASP A N 1
ATOM 684 C CA . ASP A 1 88 ? 2.888 12.263 3.924 1.00 88.81 88 ASP A CA 1
ATOM 685 C C . ASP A 1 88 ? 1.616 11.401 3.726 1.00 88.81 88 ASP A C 1
ATOM 687 O O . ASP A 1 88 ? 1.472 10.691 2.728 1.00 88.81 88 ASP A O 1
ATOM 691 N N . CYS A 1 89 ? 0.682 11.480 4.680 1.00 94.56 89 CYS A N 1
ATOM 692 C CA . CYS A 1 89 ? -0.581 10.741 4.658 1.00 94.56 89 CYS A CA 1
ATOM 693 C C . CYS A 1 89 ? -1.499 11.154 3.491 1.00 94.56 89 CYS A C 1
ATOM 695 O O . CYS A 1 89 ? -2.362 10.375 3.093 1.00 94.56 89 CYS A O 1
ATOM 697 N N . GLU A 1 90 ? -1.315 12.341 2.904 1.00 88.81 90 GLU A N 1
ATOM 698 C CA . GLU A 1 90 ? -2.079 12.805 1.738 1.00 88.81 90 GLU A CA 1
ATOM 699 C C . GLU A 1 90 ? -1.895 11.900 0.513 1.00 88.81 90 GLU A C 1
ATOM 701 O O . GLU A 1 90 ? -2.765 11.854 -0.358 1.00 88.81 90 GLU A O 1
ATOM 706 N N . TYR A 1 91 ? -0.809 11.120 0.448 1.00 86.62 91 TYR A N 1
ATOM 707 C CA . TYR A 1 91 ? -0.656 10.124 -0.610 1.00 86.62 91 TYR A CA 1
ATOM 708 C C . TYR A 1 91 ? -1.754 9.058 -0.595 1.00 86.62 91 TYR A C 1
ATOM 710 O O . TYR A 1 91 ? -2.130 8.592 -1.668 1.00 86.62 91 TYR A O 1
ATOM 718 N N . ALA A 1 92 ? -2.295 8.712 0.577 1.00 88.62 92 ALA A N 1
ATOM 719 C CA . ALA A 1 92 ? -3.433 7.804 0.675 1.00 88.62 92 ALA A CA 1
ATOM 720 C C . ALA A 1 92 ? -4.662 8.397 -0.033 1.00 88.62 92 ALA A C 1
ATOM 722 O O . ALA A 1 92 ? -5.241 7.741 -0.895 1.00 88.62 92 ALA A O 1
ATOM 723 N N . GLY A 1 93 ? -4.977 9.673 0.217 1.00 78.56 93 GLY A N 1
ATOM 724 C CA . GLY A 1 93 ? -6.074 10.373 -0.464 1.00 78.56 93 GLY A CA 1
ATOM 725 C C . GLY A 1 93 ? -5.876 10.468 -1.981 1.00 78.56 93 GLY A C 1
ATOM 726 O O . GLY A 1 93 ? -6.803 10.227 -2.744 1.00 78.56 93 GLY A O 1
ATOM 727 N N . ILE A 1 94 ? -4.647 10.716 -2.453 1.00 80.31 94 ILE A N 1
ATOM 728 C CA . ILE A 1 94 ? -4.342 10.722 -3.901 1.00 80.31 94 ILE A CA 1
ATOM 729 C C . ILE A 1 94 ? -4.608 9.349 -4.549 1.00 80.31 94 ILE A C 1
ATOM 731 O O . ILE A 1 94 ? -4.967 9.284 -5.724 1.00 80.31 94 ILE A O 1
ATOM 735 N N . MET A 1 95 ? -4.450 8.256 -3.798 1.00 79.75 95 MET A N 1
ATOM 736 C CA . MET A 1 95 ? -4.780 6.896 -4.245 1.00 79.75 95 MET A CA 1
ATOM 737 C C . MET A 1 95 ? -6.268 6.541 -4.065 1.00 79.75 95 MET A C 1
ATOM 739 O O . MET A 1 95 ? -6.683 5.460 -4.475 1.00 79.75 95 MET A O 1
ATOM 743 N N . GLY A 1 96 ? -7.078 7.442 -3.496 1.00 83.62 96 GLY A N 1
ATOM 744 C CA . GLY A 1 96 ? -8.488 7.210 -3.174 1.00 83.62 96 GLY A CA 1
ATOM 745 C C .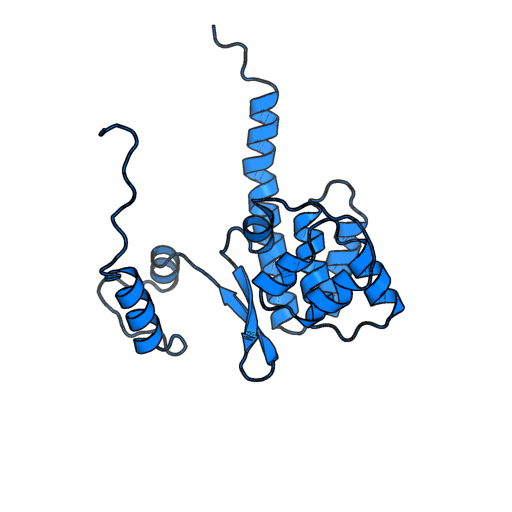 GLY A 1 96 ? -8.709 6.413 -1.885 1.00 83.62 96 GLY A C 1
ATOM 746 O O . GLY A 1 96 ? -9.790 5.860 -1.691 1.00 83.62 96 GLY A O 1
ATOM 747 N N . PHE A 1 97 ? -7.693 6.320 -1.022 1.00 92.06 97 PHE A N 1
ATOM 748 C CA . PHE A 1 97 ? -7.745 5.605 0.252 1.00 92.06 97 PHE A CA 1
ATOM 749 C C . PHE A 1 97 ? -8.115 6.548 1.403 1.00 92.06 97 PHE A C 1
ATOM 751 O O . PHE A 1 97 ? -7.265 6.963 2.199 1.00 92.06 97 PHE A O 1
ATOM 758 N N . GLU A 1 98 ? -9.385 6.943 1.461 1.00 94.00 98 GLU A N 1
ATOM 759 C CA . GLU A 1 98 ? -9.856 7.941 2.428 1.00 94.00 98 GLU A CA 1
ATOM 760 C C . GLU A 1 98 ? -9.792 7.434 3.876 1.00 94.00 98 GLU A C 1
ATOM 762 O O . GLU A 1 98 ? -9.385 8.178 4.771 1.00 94.00 98 GLU A O 1
ATOM 767 N N . ASN A 1 99 ? -10.091 6.153 4.124 1.00 95.62 99 ASN A N 1
ATOM 768 C CA . ASN A 1 99 ? -10.011 5.591 5.476 1.00 95.62 99 ASN A CA 1
ATOM 769 C C . ASN A 1 99 ? -8.560 5.551 5.963 1.00 95.62 99 ASN A C 1
ATOM 771 O O . ASN A 1 99 ? -8.273 5.923 7.104 1.00 95.62 99 ASN A O 1
ATOM 775 N N . ALA A 1 100 ? -7.632 5.145 5.097 1.00 96.44 100 ALA A N 1
ATOM 776 C CA . ALA A 1 100 ? -6.212 5.141 5.396 1.00 96.44 100 ALA A CA 1
ATOM 777 C C . ALA A 1 100 ? -5.684 6.552 5.635 1.00 96.44 100 ALA A C 1
ATOM 779 O O . ALA A 1 100 ? -4.928 6.757 6.585 1.00 96.44 100 ALA A O 1
ATOM 780 N N . LYS A 1 101 ? -6.115 7.537 4.836 1.00 96.38 101 LYS A N 1
ATOM 781 C CA . LYS A 1 101 ? -5.773 8.946 5.056 1.00 96.38 101 LYS A CA 1
ATOM 782 C C . LYS A 1 101 ? -6.212 9.399 6.447 1.00 96.38 101 LYS A C 1
ATOM 784 O O . LYS A 1 101 ? -5.383 9.895 7.209 1.00 96.38 101 LYS A O 1
ATOM 789 N N . THR A 1 102 ? -7.481 9.196 6.802 1.00 96.88 102 THR A N 1
ATOM 790 C CA . THR A 1 102 ? -8.022 9.603 8.107 1.00 96.88 102 THR A CA 1
ATOM 791 C C . THR A 1 102 ? -7.293 8.921 9.265 1.00 96.88 102 THR A C 1
ATOM 793 O O . THR A 1 102 ? -6.856 9.604 10.192 1.00 96.88 102 THR A O 1
ATOM 796 N N . LYS A 1 103 ? -7.097 7.598 9.200 1.00 97.00 103 LYS A N 1
ATOM 797 C CA . LYS A 1 103 ? -6.382 6.829 10.233 1.00 97.00 103 LYS A CA 1
ATOM 798 C C . LYS A 1 103 ? -4.897 7.210 10.335 1.00 97.00 103 LYS A C 1
ATOM 800 O O . LYS A 1 103 ? -4.333 7.221 11.421 1.00 97.00 103 LYS A O 1
ATOM 805 N N . CYS A 1 104 ? -4.246 7.554 9.225 1.00 96.25 104 CYS A N 1
ATOM 806 C CA . CYS A 1 104 ? -2.854 8.014 9.225 1.00 96.25 104 CYS A CA 1
ATOM 807 C C . CYS A 1 104 ? -2.720 9.404 9.870 1.00 96.25 104 CYS A C 1
ATOM 809 O O . CYS A 1 104 ? -1.832 9.635 10.695 1.00 96.25 104 CYS A O 1
ATOM 811 N N . LEU A 1 105 ? -3.638 10.322 9.541 1.00 95.81 105 LEU A N 1
ATOM 812 C CA . LEU A 1 105 ? -3.655 11.690 10.067 1.00 95.81 105 LEU A CA 1
ATOM 813 C C . LEU A 1 105 ? -4.017 11.772 11.555 1.00 95.81 105 LEU A C 1
ATOM 815 O O . LEU A 1 105 ? -3.649 12.753 12.200 1.00 95.81 105 LEU A O 1
ATOM 819 N N . SER A 1 106 ? -4.680 10.761 12.129 1.00 94.75 106 SER A N 1
ATOM 820 C CA . SER A 1 106 ? -4.957 10.739 13.572 1.00 94.75 106 SER A CA 1
ATOM 821 C C . SER A 1 106 ? -3.691 10.604 14.423 1.00 94.75 106 SER A C 1
ATOM 823 O O . SER A 1 106 ? -3.718 10.907 15.614 1.00 94.75 106 SER A O 1
ATOM 825 N N . VAL A 1 107 ? -2.572 10.175 13.830 1.00 94.00 107 VAL A N 1
ATOM 826 C CA . VAL A 1 107 ? -1.264 10.143 14.490 1.00 94.00 107 VAL A CA 1
ATOM 827 C C . VAL A 1 107 ? -0.492 11.408 14.139 1.00 94.00 107 VAL A C 1
ATOM 829 O O . VAL A 1 107 ? 0.011 11.563 13.022 1.00 94.00 107 VAL A O 1
ATOM 832 N N . SER A 1 108 ? -0.387 12.313 15.113 1.00 87.69 108 SER A N 1
ATOM 833 C CA . SER A 1 108 ? 0.318 13.588 14.972 1.00 87.69 108 SER A C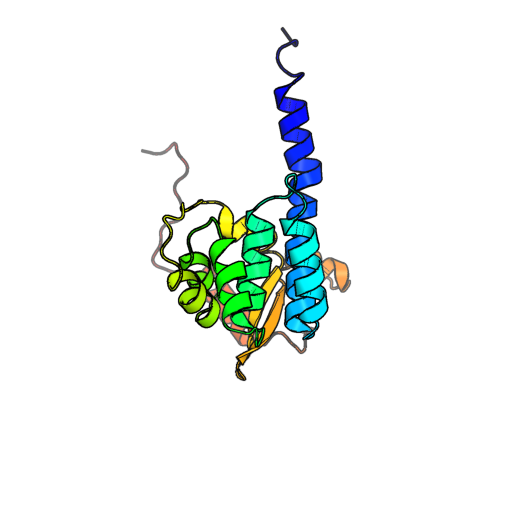A 1
ATOM 834 C C . SER A 1 108 ? 1.829 13.374 14.858 1.00 87.69 108 SER A C 1
ATOM 836 O O . SER A 1 108 ? 2.532 13.230 15.856 1.00 87.69 108 SER A O 1
ATOM 838 N N . GLN A 1 109 ? 2.334 13.392 13.627 1.00 91.50 109 GLN A N 1
ATOM 839 C CA . GLN A 1 109 ? 3.754 13.288 13.311 1.00 91.50 109 GLN A CA 1
ATOM 840 C C . GLN A 1 109 ? 4.062 14.132 12.073 1.00 91.50 109 GLN A C 1
ATOM 842 O O . GLN A 1 109 ? 3.289 14.153 11.112 1.00 91.50 109 GLN A O 1
ATOM 847 N N . ILE A 1 110 ? 5.210 14.814 12.084 1.00 90.62 110 ILE A N 1
ATOM 848 C CA . ILE A 1 110 ? 5.719 15.525 10.909 1.00 90.62 110 ILE A CA 1
ATOM 849 C C . ILE A 1 110 ? 6.223 14.484 9.915 1.00 90.62 110 ILE A C 1
ATOM 851 O O . ILE A 1 110 ? 7.134 13.714 10.223 1.00 90.62 110 ILE A O 1
ATOM 855 N N . ARG A 1 111 ? 5.635 14.469 8.718 1.00 91.06 111 ARG A N 1
ATOM 856 C CA . ARG A 1 111 ? 5.957 13.498 7.674 1.00 91.06 111 ARG A CA 1
ATOM 857 C C . ARG A 1 111 ? 6.408 14.219 6.401 1.00 91.06 111 ARG A C 1
ATOM 859 O O . ARG A 1 111 ? 5.698 15.104 5.924 1.00 91.06 111 ARG A O 1
ATOM 866 N N . PRO A 1 112 ? 7.586 13.894 5.852 1.00 89.75 112 PRO A N 1
ATOM 867 C CA . PRO A 1 112 ? 8.078 14.523 4.633 1.00 89.75 112 PRO A CA 1
ATOM 868 C C . PRO A 1 112 ? 7.276 14.106 3.389 1.00 89.75 112 PRO A C 1
ATOM 870 O O . PRO A 1 112 ? 6.837 12.961 3.248 1.00 89.75 112 PRO A O 1
ATOM 873 N N . LYS A 1 113 ? 7.156 15.039 2.437 1.00 82.88 113 LYS A N 1
ATOM 874 C CA . LYS A 1 113 ? 6.685 14.773 1.070 1.00 82.88 113 LYS A CA 1
ATOM 875 C C . LYS A 1 113 ? 7.860 14.351 0.192 1.00 82.88 113 LYS A C 1
ATOM 877 O O . LYS A 1 113 ? 8.882 15.034 0.149 1.00 82.88 113 LYS A O 1
ATOM 882 N N . TYR A 1 114 ? 7.696 13.271 -0.566 1.00 76.81 114 TYR A N 1
ATOM 883 C CA . TYR A 1 114 ? 8.704 12.786 -1.510 1.00 76.81 114 TYR A CA 1
ATOM 884 C C . TYR A 1 114 ? 8.128 12.730 -2.922 1.00 76.81 114 TYR A C 1
ATOM 886 O O . TYR A 1 114 ? 7.195 11.983 -3.198 1.00 76.81 114 TYR A O 1
ATOM 894 N N . HIS A 1 115 ? 8.728 13.471 -3.853 1.00 74.19 115 HIS A N 1
ATOM 895 C CA . HIS A 1 115 ? 8.243 13.586 -5.235 1.00 74.19 115 HIS A CA 1
ATOM 896 C C . HIS A 1 115 ? 8.055 12.236 -5.960 1.00 74.19 115 HIS A C 1
ATOM 898 O O . HIS A 1 115 ? 7.208 12.126 -6.839 1.00 74.19 115 HIS A O 1
ATOM 904 N N . ASN A 1 116 ? 8.812 11.199 -5.590 1.00 74.00 116 ASN A N 1
ATOM 905 C CA . ASN A 1 116 ? 8.754 9.870 -6.198 1.00 74.00 116 ASN A CA 1
ATOM 906 C C . ASN A 1 116 ? 7.965 8.825 -5.384 1.00 74.00 116 ASN A C 1
ATOM 908 O O . ASN A 1 116 ? 7.855 7.689 -5.847 1.00 74.00 116 ASN A O 1
ATOM 912 N N . ALA A 1 117 ? 7.402 9.178 -4.220 1.00 76.31 117 ALA A N 1
ATOM 913 C CA . ALA A 1 117 ? 6.729 8.215 -3.343 1.00 76.31 117 ALA A CA 1
ATOM 914 C C . ALA A 1 117 ? 5.581 7.492 -4.051 1.00 76.31 117 ALA A C 1
ATOM 916 O O . ALA A 1 117 ? 5.581 6.266 -4.087 1.00 76.31 117 ALA A O 1
ATOM 917 N N . LEU A 1 118 ? 4.653 8.226 -4.676 1.00 74.75 118 LEU A N 1
ATOM 918 C CA . LEU A 1 118 ? 3.520 7.624 -5.398 1.00 74.75 118 LEU A CA 1
ATOM 919 C C . LEU A 1 118 ? 3.973 6.651 -6.481 1.00 74.75 118 LEU A C 1
ATOM 921 O O . LEU A 1 118 ? 3.425 5.560 -6.606 1.00 74.75 118 LEU A O 1
ATOM 925 N N . SER A 1 119 ? 4.992 7.035 -7.251 1.00 75.69 119 SER A N 1
ATOM 926 C CA . SER A 1 119 ? 5.540 6.172 -8.294 1.00 75.69 119 SER A CA 1
ATOM 927 C C . SER A 1 119 ? 6.054 4.869 -7.687 1.00 75.69 119 SER A C 1
ATOM 929 O O . SER A 1 119 ? 5.684 3.802 -8.150 1.00 75.69 119 SER A O 1
ATOM 931 N N . GLN A 1 120 ? 6.826 4.917 -6.605 1.00 74.25 120 GLN A N 1
ATOM 932 C CA . GLN A 1 120 ? 7.373 3.702 -5.993 1.00 74.25 120 GLN A CA 1
ATOM 933 C C . GLN A 1 120 ? 6.304 2.835 -5.323 1.00 74.25 120 GLN A C 1
ATOM 935 O O . GLN A 1 120 ? 6.304 1.624 -5.522 1.00 74.25 120 GLN A O 1
ATOM 940 N N . MET A 1 121 ? 5.354 3.449 -4.613 1.00 78.94 121 MET A N 1
ATOM 941 C CA . MET A 1 121 ? 4.245 2.738 -3.965 1.00 78.94 121 MET A CA 1
ATOM 942 C C . MET A 1 121 ? 3.359 1.988 -4.964 1.00 78.94 121 MET A C 1
ATOM 944 O O . MET A 1 121 ? 2.843 0.925 -4.653 1.00 78.94 121 MET A O 1
ATOM 948 N N . THR A 1 122 ? 3.228 2.503 -6.186 1.00 72.81 122 THR A N 1
ATOM 949 C CA . THR A 1 122 ? 2.393 1.907 -7.245 1.00 72.81 122 THR A CA 1
ATOM 950 C C . THR A 1 122 ? 3.194 1.053 -8.237 1.00 72.81 122 THR A C 1
ATOM 952 O O . THR A 1 122 ? 2.784 0.845 -9.383 1.00 72.81 122 THR A O 1
ATOM 955 N N . GLY A 1 123 ? 4.402 0.618 -7.861 1.00 72.25 123 GLY A N 1
ATOM 956 C CA . GLY A 1 123 ? 5.264 -0.174 -8.741 1.00 72.25 123 GLY A CA 1
ATOM 957 C C . GLY A 1 123 ? 5.617 0.545 -10.050 1.00 72.25 123 GLY A C 1
ATOM 958 O O . GLY A 1 123 ? 5.711 -0.075 -11.106 1.00 72.25 123 GLY A O 1
ATOM 959 N N . ARG A 1 124 ? 5.819 1.863 -9.989 1.00 70.88 124 ARG A N 1
ATOM 960 C CA . ARG A 1 124 ? 5.963 2.815 -11.109 1.00 70.88 124 ARG A CA 1
ATOM 961 C C . ARG A 1 124 ? 4.684 3.018 -11.913 1.00 70.88 124 ARG A C 1
ATOM 963 O O . ARG A 1 124 ? 4.730 3.209 -13.128 1.00 70.88 124 ARG A O 1
ATOM 970 N N . GLY A 1 125 ? 3.551 2.974 -11.223 1.00 64.69 125 GLY A N 1
ATOM 971 C CA . GLY A 1 125 ? 2.231 3.030 -11.828 1.00 64.69 125 GLY A CA 1
ATOM 972 C C . GLY A 1 125 ? 1.917 1.803 -12.672 1.00 64.69 125 GLY A C 1
ATOM 973 O O . GLY A 1 125 ? 1.162 1.954 -13.622 1.00 64.69 125 GLY A O 1
ATOM 974 N N . LEU A 1 126 ? 2.516 0.640 -12.381 1.00 65.56 126 LEU A N 1
ATOM 975 C CA . LEU A 1 126 ? 2.194 -0.630 -13.042 1.00 65.56 126 LEU A CA 1
ATOM 976 C C . LEU A 1 126 ? 1.002 -1.320 -12.384 1.00 65.56 126 LEU A C 1
ATOM 978 O O . LEU A 1 126 ? 0.195 -1.936 -13.075 1.00 65.56 126 LEU A O 1
ATOM 982 N N . VAL A 1 127 ? 0.891 -1.220 -11.059 1.00 68.69 127 VAL A N 1
ATOM 983 C CA . VAL A 1 127 ? -0.149 -1.887 -10.275 1.00 68.69 127 VAL A CA 1
ATOM 984 C C . VAL A 1 127 ? -0.507 -1.006 -9.086 1.00 68.69 127 VAL A C 1
ATOM 986 O O . VAL A 1 127 ? 0.376 -0.569 -8.349 1.00 68.69 127 VAL A O 1
ATOM 989 N N . TYR A 1 128 ? -1.796 -0.749 -8.885 1.00 71.31 128 TYR A N 1
ATOM 990 C CA . TYR A 1 128 ? -2.299 -0.143 -7.656 1.00 71.31 128 TYR A CA 1
ATOM 991 C C . TYR A 1 128 ? -3.707 -0.649 -7.339 1.00 71.31 128 TYR A C 1
ATOM 993 O O . TYR A 1 128 ? -4.414 -1.128 -8.222 1.00 71.31 128 TYR A O 1
ATOM 1001 N N . VAL A 1 129 ? -4.103 -0.579 -6.071 1.00 77.44 129 VAL A N 1
ATOM 1002 C CA . VAL A 1 129 ? -5.464 -0.930 -5.640 1.00 77.44 129 VAL A CA 1
ATOM 1003 C C . VAL A 1 129 ? -6.353 0.305 -5.726 1.00 77.44 129 VAL A C 1
ATOM 1005 O O . VAL A 1 129 ? -5.907 1.410 -5.427 1.00 77.44 129 VAL A O 1
ATOM 1008 N N . ARG A 1 130 ? -7.610 0.122 -6.118 1.00 81.75 130 ARG A N 1
ATOM 1009 C CA . ARG A 1 130 ? -8.680 1.120 -5.999 1.00 81.75 130 ARG A CA 1
ATOM 1010 C C . ARG A 1 130 ? -9.903 0.486 -5.336 1.00 81.75 130 ARG A C 1
ATOM 1012 O O . ARG A 1 130 ? -9.878 -0.698 -5.019 1.00 81.75 130 ARG A O 1
ATOM 1019 N N . ARG A 1 131 ? -10.967 1.260 -5.131 1.00 74.62 131 ARG A N 1
ATOM 1020 C CA . ARG A 1 131 ? -12.275 0.726 -4.730 1.00 74.62 131 ARG A CA 1
ATOM 1021 C C . ARG A 1 131 ? -13.158 0.487 -5.958 1.00 74.62 131 ARG A C 1
ATOM 1023 O O . ARG A 1 131 ? -13.144 1.313 -6.873 1.00 74.62 131 ARG A O 1
ATOM 1030 N N . ASP A 1 132 ? -13.904 -0.616 -5.969 1.00 76.88 132 ASP A N 1
ATOM 1031 C CA . ASP A 1 132 ? -15.024 -0.816 -6.896 1.00 76.88 132 ASP A CA 1
ATOM 1032 C C . ASP A 1 132 ? -16.256 0.008 -6.459 1.00 76.88 132 ASP A C 1
ATOM 1034 O O . ASP A 1 132 ? -16.229 0.735 -5.461 1.00 76.88 132 ASP A O 1
ATOM 1038 N N . TYR A 1 133 ? -17.360 -0.098 -7.203 1.00 80.56 133 TYR A N 1
ATOM 1039 C CA . TYR A 1 133 ? -18.603 0.623 -6.901 1.00 80.56 133 TYR A CA 1
ATOM 1040 C C . TYR A 1 133 ? -19.311 0.147 -5.616 1.00 80.56 133 TYR A C 1
ATOM 1042 O O . TYR A 1 133 ? -20.188 0.849 -5.116 1.00 80.56 133 TYR A O 1
ATOM 1050 N N . HIS A 1 134 ? -18.918 -1.005 -5.066 1.00 73.94 134 HIS A N 1
ATOM 1051 C CA . HIS A 1 134 ? -19.366 -1.527 -3.770 1.00 73.94 134 HIS A CA 1
ATOM 1052 C C . HIS A 1 134 ? -18.398 -1.189 -2.629 1.00 73.94 134 HIS A C 1
ATOM 1054 O O . HIS A 1 134 ? -18.658 -1.526 -1.476 1.00 73.94 134 HIS A O 1
ATOM 1060 N N . GLY A 1 135 ? -17.278 -0.528 -2.929 1.00 76.44 135 GLY A N 1
ATOM 1061 C CA . GLY A 1 135 ? -16.236 -0.207 -1.963 1.00 76.44 135 GLY A CA 1
ATOM 1062 C C . GLY A 1 135 ? -15.223 -1.330 -1.717 1.00 76.44 135 GLY A C 1
ATOM 1063 O O . GLY A 1 135 ? -14.360 -1.153 -0.858 1.00 76.44 135 GLY A O 1
ATOM 1064 N N . ASN A 1 136 ? -15.268 -2.448 -2.443 1.00 77.62 136 ASN A N 1
ATOM 1065 C CA . ASN A 1 136 ? -14.296 -3.535 -2.301 1.00 77.62 136 ASN A CA 1
ATOM 1066 C C . ASN A 1 136 ? -12.956 -3.179 -2.964 1.00 77.62 136 ASN A C 1
ATOM 1068 O O . ASN A 1 136 ? -12.938 -2.408 -3.928 1.00 77.62 136 ASN A O 1
ATOM 1072 N N . PRO A 1 137 ? -11.827 -3.736 -2.491 1.00 74.69 137 PRO A N 1
ATOM 1073 C CA . PRO A 1 137 ? -10.542 -3.564 -3.157 1.00 74.69 137 PRO A CA 1
ATOM 1074 C C . PRO A 1 137 ? -10.559 -4.202 -4.554 1.00 74.69 137 PRO A C 1
ATOM 1076 O O . PRO A 1 137 ? -10.769 -5.402 -4.704 1.00 74.69 137 PRO A O 1
ATOM 1079 N N . GLU A 1 138 ? -10.263 -3.407 -5.579 1.00 78.81 138 GLU A N 1
ATOM 1080 C CA . GLU A 1 138 ? -10.151 -3.824 -6.977 1.00 78.81 138 GLU A CA 1
ATOM 1081 C C . GLU A 1 138 ? -8.748 -3.515 -7.515 1.00 78.81 138 GLU A C 1
ATOM 1083 O O . GLU A 1 138 ? -8.174 -2.449 -7.264 1.00 78.81 138 GLU A O 1
ATOM 1088 N N . LEU A 1 139 ? -8.178 -4.456 -8.269 1.00 74.75 139 LEU A N 1
ATOM 1089 C CA . LEU A 1 139 ? -6.836 -4.319 -8.819 1.00 74.75 139 LEU A CA 1
ATOM 1090 C C . LEU A 1 139 ? -6.847 -3.475 -10.097 1.00 74.75 139 LEU A C 1
ATOM 1092 O O . LEU A 1 139 ? -7.397 -3.880 -11.119 1.00 74.75 139 LEU A O 1
ATOM 1096 N N . ALA A 1 140 ? -6.154 -2.339 -10.078 1.00 66.06 140 ALA A N 1
ATOM 1097 C CA . ALA A 1 140 ? -5.881 -1.544 -11.265 1.00 66.06 140 ALA A CA 1
ATOM 1098 C C . ALA A 1 140 ? -4.467 -1.855 -11.779 1.00 66.06 140 ALA A C 1
ATOM 1100 O O . ALA A 1 140 ? -3.465 -1.311 -11.303 1.00 66.06 140 ALA A O 1
ATOM 1101 N N . ILE A 1 141 ? -4.376 -2.737 -12.778 1.00 61.50 141 ILE A N 1
ATOM 1102 C CA . ILE A 1 141 ? -3.122 -3.000 -13.491 1.00 61.50 141 ILE A CA 1
ATOM 1103 C C . ILE A 1 141 ? -3.015 -2.028 -14.664 1.00 61.50 141 ILE A C 1
ATOM 1105 O O . ILE A 1 141 ? -3.786 -2.073 -15.621 1.00 61.50 141 ILE A O 1
ATOM 1109 N N . ARG A 1 142 ? -2.003 -1.169 -14.627 1.00 56.47 142 ARG A N 1
ATOM 1110 C CA . ARG A 1 142 ? -1.586 -0.345 -15.760 1.00 56.47 142 ARG A CA 1
ATOM 1111 C C . ARG A 1 142 ? -0.466 -1.068 -16.492 1.00 56.47 142 ARG A C 1
ATOM 1113 O O . ARG A 1 142 ? 0.721 -0.821 -16.294 1.00 56.47 142 ARG A O 1
ATOM 1120 N N . ALA A 1 143 ? -0.852 -1.969 -17.380 1.00 50.44 143 ALA A N 1
ATOM 1121 C CA . ALA A 1 143 ? 0.085 -2.569 -18.311 1.00 50.44 143 ALA A CA 1
ATOM 1122 C C . ALA A 1 143 ? 0.264 -1.655 -19.534 1.00 50.44 143 ALA A C 1
ATOM 1124 O O . ALA A 1 143 ? -0.693 -1.071 -20.048 1.00 50.44 143 ALA A O 1
ATOM 1125 N N . ARG A 1 144 ? 1.504 -1.527 -20.032 1.00 51.59 144 ARG A N 1
ATOM 1126 C CA . ARG A 1 144 ? 1.731 -0.888 -21.338 1.00 51.59 144 ARG A CA 1
ATOM 1127 C C . ARG A 1 144 ? 0.906 -1.642 -22.376 1.00 51.59 144 ARG A C 1
ATOM 1129 O O . ARG A 1 144 ? 0.956 -2.869 -22.413 1.00 51.59 144 ARG A O 1
ATOM 1136 N N . ARG A 1 145 ? 0.206 -0.918 -23.253 1.00 46.53 145 ARG A N 1
ATOM 1137 C CA . ARG A 1 145 ? -0.638 -1.510 -24.306 1.00 46.53 145 ARG A CA 1
ATOM 1138 C C . ARG A 1 145 ? 0.101 -2.591 -25.105 1.00 46.53 145 ARG A C 1
ATOM 1140 O O . ARG A 1 145 ? -0.475 -3.628 -25.403 1.00 46.53 145 ARG A O 1
ATOM 1147 N N . SER A 1 146 ? 1.385 -2.377 -25.396 1.00 50.59 146 SER A N 1
ATOM 1148 C CA . SER A 1 146 ? 2.241 -3.355 -26.076 1.00 50.59 146 SER A CA 1
ATOM 1149 C C . SER A 1 146 ? 2.464 -4.644 -25.277 1.00 50.59 146 SER A C 1
ATOM 1151 O O . SER A 1 146 ? 2.477 -5.715 -25.868 1.00 50.59 146 SER A O 1
ATOM 1153 N N . ALA A 1 147 ? 2.598 -4.564 -23.951 1.00 50.81 147 ALA A N 1
ATOM 1154 C CA . ALA A 1 147 ? 2.761 -5.730 -23.085 1.00 50.81 147 ALA A CA 1
ATOM 1155 C C . ALA A 1 147 ? 1.462 -6.541 -22.981 1.00 50.81 147 ALA A C 1
ATOM 1157 O O . ALA A 1 147 ? 1.509 -7.759 -23.098 1.00 50.81 147 ALA A O 1
ATOM 1158 N N . VAL A 1 148 ? 0.309 -5.872 -22.848 1.00 47.00 148 VAL A N 1
ATOM 1159 C CA . VAL A 1 148 ? -1.011 -6.532 -22.893 1.00 47.00 148 VAL A CA 1
ATOM 1160 C C . VAL A 1 148 ? -1.184 -7.266 -24.223 1.00 47.00 148 VAL A C 1
ATOM 1162 O O . VAL A 1 148 ? -1.483 -8.452 -24.245 1.00 47.00 148 VAL A O 1
ATOM 1165 N N . ARG A 1 149 ? -0.903 -6.591 -25.342 1.00 46.72 149 ARG A N 1
ATOM 1166 C CA . ARG A 1 149 ? -0.974 -7.188 -26.684 1.00 46.72 149 ARG A CA 1
ATOM 1167 C C . ARG A 1 149 ? -0.052 -8.395 -26.849 1.00 46.72 149 ARG A C 1
ATOM 1169 O O . ARG A 1 149 ? -0.481 -9.403 -27.396 1.00 46.72 149 ARG A O 1
ATOM 1176 N N . ALA A 1 150 ? 1.183 -8.305 -26.354 1.00 53.38 150 ALA A N 1
ATOM 1177 C CA . ALA A 1 150 ? 2.144 -9.404 -26.406 1.00 53.38 150 ALA A CA 1
ATOM 1178 C C . ALA A 1 150 ? 1.689 -10.616 -25.577 1.00 53.38 150 ALA A C 1
ATOM 1180 O O . ALA A 1 150 ? 1.815 -11.745 -26.040 1.00 53.38 150 ALA A O 1
ATOM 1181 N N . LEU A 1 151 ? 1.123 -10.383 -24.388 1.00 42.16 151 LEU A N 1
ATOM 1182 C CA . LEU A 1 151 ? 0.589 -11.434 -23.515 1.00 42.16 151 LEU A CA 1
ATOM 1183 C C . LEU A 1 151 ? -0.602 -12.172 -24.132 1.00 42.16 151 LEU A C 1
ATOM 1185 O O . LEU A 1 151 ? -0.714 -13.382 -23.969 1.00 42.16 151 LEU A O 1
ATOM 1189 N N . PHE A 1 152 ? -1.468 -11.460 -24.854 1.00 45.47 152 PHE A N 1
ATOM 1190 C CA . PHE A 1 152 ? -2.667 -12.039 -25.464 1.00 45.47 152 PHE A CA 1
ATOM 1191 C C . PHE A 1 152 ? -2.488 -12.423 -26.942 1.00 45.47 152 PHE A C 1
ATOM 1193 O O . PHE A 1 152 ? -3.448 -12.833 -27.586 1.00 45.47 152 PHE A O 1
ATOM 1200 N N . GLY A 1 153 ? -1.278 -12.295 -27.500 1.00 49.19 153 GLY A N 1
ATOM 1201 C CA . GLY A 1 153 ? -0.989 -12.642 -28.897 1.00 49.19 153 GLY A CA 1
ATOM 1202 C C . GLY A 1 153 ? -1.770 -11.819 -29.933 1.00 49.19 153 GLY A C 1
ATOM 1203 O O . GLY A 1 153 ? -1.851 -12.218 -31.095 1.00 49.19 153 GLY A O 1
ATOM 1204 N N . VAL A 1 154 ? -2.347 -10.682 -29.531 1.00 51.03 154 VAL A N 1
ATOM 1205 C CA . VAL A 1 154 ? -3.248 -9.882 -30.370 1.00 51.03 154 VAL A CA 1
ATOM 1206 C C . VAL A 1 154 ? -2.411 -9.003 -31.298 1.00 51.03 154 VAL A C 1
ATOM 1208 O O . VAL A 1 154 ? -1.638 -8.150 -30.845 1.00 51.03 154 VAL A O 1
ATOM 1211 N N . LYS A 1 155 ? -2.550 -9.211 -32.614 1.00 52.94 155 LYS A N 1
ATOM 1212 C CA . LYS A 1 155 ? -1.943 -8.345 -33.640 1.00 52.94 155 LYS A CA 1
ATOM 1213 C C . LYS A 1 155 ? -2.517 -6.929 -33.521 1.00 52.94 155 LYS A C 1
ATOM 1215 O O . LYS A 1 155 ? -3.650 -6.753 -33.092 1.00 52.94 155 LYS A O 1
ATOM 1220 N N . GLU A 1 156 ? -1.761 -5.906 -33.925 1.00 51.56 156 GLU A N 1
ATOM 1221 C CA . GLU A 1 156 ? -2.101 -4.485 -33.694 1.00 51.56 156 GLU A CA 1
ATOM 1222 C C . GLU A 1 156 ? -3.457 -4.005 -34.259 1.00 51.56 156 GLU A C 1
ATOM 1224 O O . GLU A 1 156 ? -3.871 -2.893 -33.928 1.00 51.56 156 GLU A O 1
ATOM 1229 N N . ASN A 1 157 ? -4.159 -4.845 -35.028 1.00 49.53 157 ASN A N 1
ATOM 1230 C CA . ASN A 1 157 ? -5.346 -4.512 -35.814 1.00 49.53 157 ASN A CA 1
ATOM 1231 C C . ASN A 1 157 ? -6.653 -5.189 -35.354 1.00 49.53 157 ASN A C 1
ATOM 1233 O O . ASN A 1 157 ? -7.630 -5.117 -36.089 1.00 49.53 157 ASN A O 1
ATOM 1237 N N . GLU A 1 158 ? -6.707 -5.827 -34.181 1.00 47.66 158 GLU A N 1
ATOM 1238 C CA . GLU A 1 158 ? -7.960 -6.387 -33.640 1.00 47.66 158 GLU A CA 1
ATOM 1239 C C . GLU A 1 158 ? -8.349 -5.663 -32.338 1.00 47.66 158 GLU A C 1
ATOM 1241 O O . GLU A 1 158 ? -7.774 -5.948 -31.284 1.00 47.66 158 GLU A O 1
ATOM 1246 N N . PRO A 1 159 ? -9.257 -4.666 -32.394 1.00 43.12 159 PRO A N 1
ATOM 1247 C CA . PRO A 1 159 ? -9.580 -3.831 -31.236 1.00 43.12 159 PRO A CA 1
ATOM 1248 C C . PRO A 1 159 ? -10.530 -4.470 -30.207 1.00 43.12 159 PRO A C 1
ATOM 1250 O O . PRO A 1 159 ? -10.541 -4.010 -29.070 1.00 43.12 159 PRO A O 1
ATOM 1253 N N . ASP A 1 160 ? -11.258 -5.543 -30.537 1.00 41.31 160 ASP A N 1
ATOM 1254 C CA . ASP A 1 160 ? -12.517 -5.860 -29.831 1.00 41.31 160 ASP A CA 1
ATOM 1255 C C . ASP A 1 160 ? -12.536 -7.176 -29.023 1.00 41.31 160 ASP A C 1
ATOM 1257 O O . ASP A 1 160 ? -13.561 -7.847 -28.939 1.00 41.31 160 ASP A O 1
ATOM 1261 N N . ALA A 1 161 ? -11.428 -7.572 -28.388 1.00 39.59 161 ALA A N 1
ATOM 1262 C CA . ALA A 1 161 ? -11.348 -8.858 -27.671 1.00 39.59 161 ALA A CA 1
ATOM 1263 C C . ALA A 1 161 ? -11.144 -8.765 -26.142 1.00 39.59 161 ALA A C 1
ATOM 1265 O O . ALA A 1 161 ? -10.538 -9.664 -25.557 1.00 39.59 161 ALA A O 1
ATOM 1266 N N . PHE A 1 162 ? -11.635 -7.718 -25.461 1.00 42.78 162 PHE A N 1
ATOM 1267 C CA . PHE A 1 162 ? -11.498 -7.603 -23.996 1.00 42.78 162 PHE A CA 1
ATOM 1268 C C . PHE A 1 162 ? -12.843 -7.342 -23.287 1.00 42.78 162 PHE A C 1
ATOM 1270 O O . PHE A 1 162 ? -13.241 -6.190 -23.141 1.00 42.78 162 PHE A O 1
ATOM 1277 N N . PRO A 1 163 ? -13.530 -8.384 -22.778 1.00 39.44 163 PRO A N 1
ATOM 1278 C CA . PRO A 1 163 ? -14.875 -8.273 -22.194 1.00 39.44 163 PRO A CA 1
ATOM 1279 C C . PRO A 1 163 ? -14.944 -7.598 -20.806 1.00 39.44 163 PRO A C 1
ATOM 1281 O O . PRO A 1 163 ? -16.020 -7.520 -20.223 1.00 39.44 163 PRO A O 1
ATOM 1284 N N . TRP A 1 164 ? -13.825 -7.106 -20.260 1.00 40.47 164 TRP A N 1
ATOM 1285 C CA . TRP A 1 164 ? -13.753 -6.408 -18.961 1.00 40.47 164 TRP A CA 1
ATOM 1286 C C . TRP A 1 164 ? -13.242 -4.962 -19.057 1.00 40.47 164 TRP A C 1
ATOM 1288 O O . TRP A 1 164 ? -13.052 -4.302 -18.038 1.00 40.47 164 TRP A O 1
ATOM 1298 N N . LEU A 1 165 ? -12.994 -4.458 -20.268 1.00 39.28 165 LEU A N 1
ATOM 1299 C CA . LEU A 1 165 ? -12.613 -3.067 -20.509 1.00 39.28 165 LEU A CA 1
ATOM 1300 C C . LEU A 1 165 ? -13.710 -2.425 -21.348 1.00 39.28 165 LEU A C 1
ATOM 1302 O O . LEU A 1 165 ? -13.780 -2.664 -22.551 1.00 39.28 165 LEU A O 1
ATOM 1306 N N . ASP A 1 166 ? -14.566 -1.632 -20.702 1.00 41.28 166 ASP A N 1
ATOM 1307 C CA . ASP A 1 166 ? -15.640 -0.897 -21.370 1.00 41.28 166 ASP A CA 1
ATOM 1308 C C . ASP A 1 166 ? -15.023 0.068 -22.396 1.00 41.28 166 ASP A C 1
ATOM 1310 O O . ASP A 1 166 ? -14.457 1.119 -22.075 1.00 41.28 166 ASP A O 1
ATOM 1314 N N . THR A 1 167 ? -15.012 -0.395 -23.642 1.00 40.47 167 THR A N 1
ATOM 1315 C CA . THR A 1 167 ? -14.207 0.132 -24.746 1.00 40.47 167 THR A CA 1
ATOM 1316 C C . THR A 1 167 ? -14.562 1.586 -25.084 1.00 40.47 167 THR A C 1
ATOM 1318 O O . THR A 1 167 ? -13.634 2.376 -25.256 1.00 40.47 167 THR A O 1
ATOM 1321 N N . PRO A 1 168 ? -15.844 2.013 -25.039 1.00 42.94 168 PRO A N 1
ATOM 1322 C CA . PRO A 1 168 ? -16.214 3.411 -25.237 1.00 42.94 168 PRO A CA 1
ATOM 1323 C C . PRO A 1 168 ? -15.593 4.359 -24.206 1.00 42.94 168 PRO A C 1
ATOM 1325 O O . PRO A 1 168 ? -15.148 5.437 -24.577 1.00 42.94 168 PRO A O 1
ATOM 1328 N N . ALA A 1 169 ? -15.494 3.961 -22.932 1.00 42.03 169 ALA A N 1
ATOM 1329 C CA . ALA A 1 169 ? -14.943 4.813 -21.874 1.00 42.03 169 ALA A CA 1
ATOM 1330 C C . ALA A 1 169 ? -13.414 4.957 -21.981 1.00 42.03 169 ALA A C 1
ATOM 1332 O O . ALA A 1 169 ? -12.851 6.023 -21.720 1.00 42.03 169 ALA A O 1
ATOM 1333 N N . VAL A 1 170 ? -12.722 3.888 -22.387 1.00 41.97 170 VAL A N 1
ATOM 1334 C CA . VAL A 1 170 ? -11.274 3.916 -22.645 1.00 41.97 170 VAL A CA 1
ATOM 1335 C C . VAL A 1 170 ? -10.968 4.730 -23.899 1.00 41.97 170 VAL A C 1
ATOM 1337 O O . VAL A 1 170 ? -10.039 5.541 -23.884 1.00 41.97 170 VAL A O 1
ATOM 1340 N N . ASP A 1 171 ? -11.763 4.564 -24.952 1.00 41.97 171 ASP A N 1
ATOM 1341 C CA . ASP A 1 171 ? -11.619 5.335 -26.181 1.00 41.97 171 ASP A CA 1
ATOM 1342 C C . ASP A 1 171 ? -11.965 6.806 -25.967 1.00 41.97 171 ASP A C 1
ATOM 1344 O O . ASP A 1 171 ? -11.232 7.658 -26.453 1.00 41.97 171 ASP A O 1
ATOM 1348 N N . GLU A 1 172 ? -12.976 7.135 -25.162 1.00 42.62 172 GLU A N 1
ATOM 1349 C CA . GLU A 1 172 ? -13.308 8.510 -24.783 1.00 42.62 172 GLU A CA 1
ATOM 1350 C C . GLU A 1 172 ? -12.175 9.162 -23.974 1.00 42.62 172 GLU A C 1
ATOM 1352 O O . GLU A 1 172 ? -11.785 10.294 -24.255 1.00 42.62 172 GLU A O 1
ATOM 1357 N N . GLN A 1 173 ? -11.552 8.444 -23.031 1.00 45.81 173 GLN A N 1
ATOM 1358 C CA . GLN A 1 173 ? -10.405 8.959 -22.270 1.00 45.81 173 GLN A CA 1
ATOM 1359 C C . GLN A 1 173 ? -9.150 9.122 -23.138 1.00 45.81 173 GLN A C 1
ATOM 1361 O O . GLN A 1 173 ? -8.441 10.125 -23.030 1.00 45.81 173 GLN A O 1
ATOM 1366 N N . LEU A 1 174 ? -8.875 8.174 -24.037 1.00 43.03 174 LEU A N 1
ATOM 1367 C CA . LEU A 1 174 ? -7.767 8.279 -24.988 1.00 43.03 174 LEU A CA 1
ATOM 1368 C C . LEU A 1 174 ? -8.015 9.380 -26.026 1.00 43.03 174 LEU A C 1
ATOM 1370 O O . LEU A 1 174 ? -7.080 10.094 -26.387 1.00 43.03 174 LEU A O 1
ATOM 1374 N N . TYR A 1 175 ? -9.261 9.560 -26.460 1.00 43.50 175 TYR A N 1
ATOM 1375 C CA . TYR A 1 175 ? -9.701 10.630 -27.349 1.00 43.50 175 TYR A CA 1
ATOM 1376 C C . TYR A 1 175 ? -9.572 11.996 -26.665 1.00 43.50 175 TYR A C 1
ATOM 1378 O O . TYR A 1 175 ? -8.945 12.896 -27.219 1.00 43.50 175 TYR A O 1
ATOM 1386 N N . MET A 1 176 ? -10.036 12.139 -25.421 1.00 42.75 176 MET A N 1
ATOM 1387 C CA . MET A 1 176 ? -9.883 13.366 -24.633 1.00 42.75 176 MET A CA 1
ATOM 1388 C C . MET A 1 176 ? -8.416 13.725 -24.369 1.00 42.75 176 MET A C 1
ATOM 1390 O O . MET A 1 176 ? -8.066 14.901 -24.338 1.00 42.75 176 MET A O 1
ATOM 1394 N N . VAL A 1 177 ? -7.529 12.742 -24.199 1.00 45.69 177 VAL A N 1
ATOM 1395 C CA . VAL A 1 177 ? -6.082 12.991 -24.059 1.00 45.69 177 VAL A CA 1
ATOM 1396 C C . VAL A 1 177 ? -5.440 13.357 -25.401 1.00 45.69 177 VAL A C 1
ATOM 1398 O O . VAL A 1 177 ? -4.548 14.203 -25.438 1.00 45.69 177 VAL A O 1
ATOM 1401 N N . LYS A 1 178 ? -5.901 12.755 -26.502 1.00 40.00 178 LYS A N 1
ATOM 1402 C CA . LYS A 1 178 ? -5.386 12.991 -27.857 1.00 40.00 178 LYS A CA 1
ATOM 1403 C C . LYS A 1 178 ? -5.842 14.327 -28.457 1.00 40.00 178 LYS A C 1
ATOM 1405 O O . LYS A 1 178 ? -5.101 14.892 -29.256 1.00 40.00 178 LYS A O 1
ATOM 1410 N N . TYR A 1 179 ? -7.012 14.836 -28.065 1.00 43.97 179 TYR A N 1
ATOM 1411 C CA . TYR A 1 179 ? -7.657 16.006 -28.677 1.00 43.97 179 TYR A CA 1
ATOM 1412 C C . TYR A 1 179 ? -7.985 17.141 -27.689 1.00 43.97 179 TYR A C 1
ATOM 1414 O O . TYR A 1 179 ? -8.902 17.921 -27.925 1.00 43.97 179 TYR A O 1
ATOM 1422 N N . ARG A 1 180 ? -7.244 17.292 -26.582 1.00 48.66 180 ARG A N 1
ATOM 1423 C CA . ARG A 1 180 ? -7.345 18.496 -25.729 1.00 48.66 180 ARG A CA 1
ATOM 1424 C C . ARG A 1 180 ? -6.923 19.744 -26.520 1.00 48.66 180 ARG A C 1
ATOM 1426 O O . ARG A 1 180 ? -5.737 20.028 -26.646 1.00 48.66 180 ARG A O 1
ATOM 1433 N N . GLU A 1 181 ? -7.900 20.506 -27.007 1.00 43.88 181 GLU A N 1
ATOM 1434 C CA . GLU A 1 181 ? -7.719 21.657 -27.911 1.00 43.88 181 GLU A CA 1
ATOM 1435 C C . GLU A 1 181 ? -7.025 22.892 -27.294 1.00 43.88 181 GLU A C 1
ATOM 1437 O O . GLU A 1 181 ? -6.738 23.847 -28.015 1.00 43.88 181 GLU A O 1
ATOM 1442 N N . HIS A 1 182 ? -6.730 22.929 -25.986 1.00 44.97 182 HIS A N 1
ATOM 1443 C CA . HIS A 1 182 ? -6.317 24.176 -25.307 1.00 44.97 182 HIS A CA 1
ATOM 1444 C C . HIS A 1 182 ? -5.039 24.103 -24.457 1.00 44.97 182 HIS A C 1
ATOM 1446 O O . HIS A 1 182 ? -4.806 24.984 -23.630 1.00 44.97 182 HIS A O 1
ATOM 1452 N N . LEU A 1 183 ? -4.170 23.107 -24.653 1.00 46.72 183 LEU A N 1
ATOM 1453 C CA . LEU A 1 183 ? -2.827 23.135 -24.060 1.00 46.72 183 LEU A CA 1
ATOM 1454 C C . LEU A 1 183 ? -1.768 23.022 -25.160 1.00 46.72 183 LEU A C 1
ATOM 1456 O O . LEU A 1 183 ? -1.756 22.020 -25.875 1.00 46.72 183 LEU A O 1
ATOM 1460 N N . PRO A 1 184 ? -0.882 24.025 -25.324 1.00 45.62 184 PRO A N 1
ATOM 1461 C CA . PRO A 1 184 ? 0.167 23.938 -26.325 1.00 45.62 184 PRO A CA 1
ATOM 1462 C C . PRO A 1 184 ? 1.109 22.773 -25.985 1.00 45.62 184 PRO A C 1
ATOM 1464 O O . PRO A 1 184 ? 1.326 22.481 -24.803 1.00 45.62 184 PRO A O 1
ATOM 1467 N N . PRO A 1 185 ? 1.690 22.108 -27.000 1.00 48.62 185 PRO A N 1
ATOM 1468 C CA . PRO A 1 185 ? 2.655 21.045 -26.768 1.00 48.62 185 PRO A CA 1
ATOM 1469 C C . PRO A 1 185 ? 3.839 21.565 -25.931 1.00 48.62 185 PRO A C 1
ATOM 1471 O O . PRO A 1 185 ? 4.209 22.740 -26.046 1.00 48.62 185 PRO A O 1
ATOM 1474 N N . PRO A 1 186 ? 4.446 20.715 -25.081 1.00 39.44 186 PRO A N 1
ATOM 1475 C CA . PRO A 1 186 ? 5.580 21.114 -24.259 1.00 39.44 186 PRO A CA 1
ATOM 1476 C C . PRO A 1 186 ? 6.730 21.589 -25.154 1.00 39.44 186 PRO A C 1
ATOM 1478 O O . PRO A 1 186 ? 7.204 20.855 -26.020 1.00 39.44 186 PRO A O 1
ATOM 1481 N N . ARG A 1 187 ? 7.170 22.836 -24.952 1.00 42.91 187 ARG A N 1
ATOM 1482 C CA . ARG A 1 187 ? 8.297 23.413 -25.692 1.00 42.91 187 ARG A CA 1
ATOM 1483 C C . ARG A 1 187 ? 9.596 22.729 -25.271 1.00 42.91 187 ARG A C 1
ATOM 1485 O O . ARG A 1 187 ? 9.899 22.642 -24.082 1.00 42.91 187 ARG A O 1
ATOM 1492 N N . THR A 1 188 ? 10.384 22.288 -26.244 1.00 37.03 188 THR A N 1
ATOM 1493 C CA . THR A 1 188 ? 11.767 21.849 -26.026 1.00 37.03 188 THR A CA 1
ATOM 1494 C C . THR A 1 188 ? 12.669 23.046 -25.700 1.00 37.03 188 THR A C 1
ATOM 1496 O O . THR A 1 188 ? 12.497 24.111 -26.300 1.00 37.03 188 THR A O 1
ATOM 1499 N N . PRO A 1 189 ? 13.641 22.905 -24.778 1.00 32.56 189 PRO A N 1
ATOM 1500 C CA . PRO A 1 189 ? 14.547 23.991 -24.424 1.00 32.56 189 PRO A CA 1
ATOM 1501 C C . PRO A 1 189 ? 15.469 24.287 -25.614 1.00 32.56 189 PRO A C 1
ATOM 1503 O O . PRO A 1 189 ? 16.333 23.480 -25.945 1.00 32.56 189 PRO A O 1
ATOM 1506 N N . GLY A 1 190 ? 15.244 25.419 -26.287 1.00 45.44 190 GLY A N 1
ATOM 1507 C CA . GLY A 1 190 ? 16.036 25.827 -27.453 1.00 45.44 190 GLY A CA 1
ATOM 1508 C C . GLY A 1 190 ? 15.380 26.812 -28.426 1.00 45.44 190 GLY A C 1
ATOM 1509 O O . GLY A 1 190 ? 16.049 27.250 -29.352 1.00 45.44 190 GLY A O 1
ATOM 1510 N N . GLN A 1 191 ? 14.112 27.190 -28.242 1.00 42.00 191 GLN A N 1
ATOM 1511 C CA . GLN A 1 191 ? 13.477 28.245 -29.042 1.00 42.00 191 GLN A CA 1
ATOM 1512 C C . GLN A 1 191 ? 12.902 29.316 -28.111 1.00 42.00 191 GLN A C 1
ATOM 1514 O O . GLN A 1 191 ? 11.823 29.141 -27.538 1.00 42.00 191 GLN A O 1
ATOM 1519 N N . GLN A 1 192 ? 13.685 30.379 -27.913 1.00 38.38 192 GLN A N 1
ATOM 1520 C CA . GLN A 1 192 ? 13.145 31.709 -27.630 1.00 38.38 192 GLN A CA 1
ATOM 1521 C C . GLN A 1 192 ? 12.777 32.363 -28.957 1.00 38.38 192 GLN A C 1
ATOM 1523 O O . GLN A 1 192 ? 13.557 32.177 -29.919 1.00 38.38 192 GLN A O 1
#

Radius of gyration: 20.12 Å; chains: 1; bounding box: 61×44×55 Å

Sequence (192 aa):
MLAVFTGRFYDIWRHVAESIPFEQLMASVSAVLATTGELAKLRELWDAVVRAPQLNSRSTAYMAMLLLEFDNSDPAQVLEMAGQINIDCEYAGIMGFENAKTKCLSVSQIRPKYHNALSQMTGRGLVYVRRDYHGNPELAIRARRSAVRALFGVKENEPDAFPWLDTPAVDEQLYMVKYREHLPPPRTPGQQ

Secondary structure (DSSP, 8-state):
---S-SSHHHHHHHIIIIIHHHHHHHHHHHHHHHHTT-HHHHHHHHHHHHT-TTS-HHHHHHHHHHHHHH----HHHHHHHHHH--S-THHHHHTT-HHHHHHHHTS-------TTHHHHHTTTTTEEEEE-TTS-EEEEE---HHHHHHHTT--TT-----TTS-HHHHHHHHHHHH--TTSPPPPPTT--

Foldseek 3Di:
DPPPCPDVVVVVCCCVVPVLVVLLVLLAVLLVCQQVVVLVVLVVVLVVQLVDPVHDLLSNLLSLLSCQQRPPDDLVVLQVSLVSNQAQLCLSVVQVRVSSSVSNVVDDDDHYHDPCSNCSSQSNVQWDWDADPVGGTDIDGDDDPVVVCVVVVPDPPDQPPDPPDPSVVVVVVVVCVVCVPPDDDDDDPDDD

pLDDT: mean 71.12, std 19.9, range [32.56, 97.0]

Organism: NCBI:txid215637